Protein AF-A0A3M1PLE9-F1 (afdb_monomer_lite)

Sequence (196 aa):
MPKYDITYRPERAYRPPTDQELDHLVTVHTALTEYEANDPACEFDNRTVVRVILWQRYKVGGIDREMYNSLIEPYDNGFYKKADGKSAPFGFLKVLGIEKKLGVNKDITSVRHDFDYYRGTPSRKLADKHYLKAQVGLGHNRVWAWVEYLTLRGFGWSAWRTHRKRQDFIIRYGQVGFIPELRDTKLKKKKKTTPK

Secondary structure (DSSP, 8-state):
---------TT----PPPHHHHHHHHHH-TT--TTTTT-TT-SS-HHHHHHHHHHHHHHTTSS-HHHHHHHHHHHHTTGGGT------S-HHHHHTTHHHHTTGGG-HHHHHHHHHHHHT-S-HHHHHHHHHHHHHHTT--HHHHHHHHHHHHHHHHHHHHHHHHHHHHHHHHT---SSS----------------

Radius of gyration: 18.29 Å; chains: 1; bounding box: 56×56×41 Å

pLDDT: mean 70.77, std 20.26, range [27.84, 94.56]

Foldseek 3Di:
DDDDDLDDDPPDDDDADDLVRLVVCCVVCVPQDLQLLPPPPRSDHNLNSLLNLLSVLCVVVLDDPVLSCLLSVCVSLVQLVVQQFDPDPDCVVVVVCVCVVRSRRHPSLSSSLLVCLLVCPPPLLVSLVSSLSSCSSSPHDNVVSVVSSVVCVVPVVVVSVVSVVVNVCCVVVVPPDDSPDPPPPPPPPDPPDDDD

Structure (mmCIF, N/CA/C/O backbone):
data_AF-A0A3M1PLE9-F1
#
_entry.id   AF-A0A3M1PLE9-F1
#
loop_
_atom_site.group_PDB
_atom_site.id
_atom_site.type_symbol
_atom_site.label_atom_id
_atom_site.label_alt_id
_atom_site.label_comp_id
_atom_site.label_asym_id
_atom_site.label_entity_id
_atom_site.label_seq_id
_atom_site.pdbx_PDB_ins_code
_atom_site.Cartn_x
_atom_site.Cartn_y
_atom_site.Cartn_z
_atom_site.occupancy
_atom_site.B_iso_or_equiv
_atom_site.auth_seq_id
_atom_site.auth_comp_id
_atom_site.auth_asym_id
_atom_site.auth_atom_id
_atom_site.pdbx_PDB_model_num
ATOM 1 N N . MET A 1 1 ? -36.719 -3.881 5.031 1.00 30.45 1 MET A N 1
ATOM 2 C CA . MET A 1 1 ? -35.252 -3.879 5.225 1.00 30.45 1 MET A CA 1
ATOM 3 C C . MET A 1 1 ? -34.643 -4.782 4.165 1.00 30.45 1 MET A C 1
ATOM 5 O O . MET A 1 1 ? -35.046 -5.942 4.127 1.00 30.45 1 MET A O 1
ATOM 9 N N . PRO A 1 2 ? -33.776 -4.293 3.262 1.00 29.33 2 PRO A N 1
ATOM 10 C CA . PRO A 1 2 ? -33.157 -5.174 2.286 1.00 29.33 2 PRO A CA 1
ATOM 11 C C . PRO A 1 2 ? -32.141 -6.072 3.000 1.00 29.33 2 PRO A C 1
ATOM 13 O O . PRO A 1 2 ? -31.281 -5.588 3.731 1.00 29.33 2 PRO A O 1
ATOM 16 N N . LYS A 1 3 ? -32.288 -7.387 2.819 1.00 27.84 3 LYS A N 1
ATOM 17 C CA . LYS A 1 3 ? -31.304 -8.394 3.222 1.00 27.84 3 LYS A CA 1
ATOM 18 C C . LYS A 1 3 ? -30.225 -8.423 2.142 1.00 27.84 3 LYS A C 1
ATOM 20 O O . LYS A 1 3 ? -30.522 -8.787 1.007 1.00 27.84 3 LYS A O 1
ATOM 25 N N . TYR A 1 4 ? -29.009 -8.006 2.472 1.00 32.06 4 TYR A N 1
ATOM 26 C CA . TYR A 1 4 ? -27.868 -8.161 1.576 1.00 32.06 4 TYR A CA 1
ATOM 27 C C . TYR A 1 4 ? -27.395 -9.615 1.653 1.00 32.06 4 TYR A C 1
ATOM 29 O O . TYR A 1 4 ? -26.936 -10.073 2.695 1.00 32.06 4 TYR A O 1
ATOM 37 N N . ASP A 1 5 ? -27.584 -10.351 0.561 1.00 34.62 5 ASP A N 1
ATOM 38 C CA . ASP A 1 5 ? -27.114 -11.723 0.393 1.00 34.62 5 ASP A CA 1
ATOM 39 C C . ASP A 1 5 ? -25.679 -11.671 -0.150 1.00 34.62 5 ASP A C 1
ATOM 41 O O . ASP A 1 5 ? -25.452 -11.491 -1.350 1.00 34.62 5 ASP A O 1
ATOM 45 N N . ILE A 1 6 ? -24.706 -11.738 0.762 1.00 38.88 6 ILE A N 1
ATOM 46 C CA . ILE A 1 6 ? -23.267 -11.733 0.462 1.00 38.88 6 ILE A CA 1
ATOM 47 C C . ILE A 1 6 ? -22.801 -13.186 0.290 1.00 38.88 6 ILE A C 1
ATOM 49 O O . ILE A 1 6 ? -21.874 -13.649 0.941 1.00 38.88 6 ILE A O 1
ATOM 53 N N . THR A 1 7 ? -23.471 -13.961 -0.562 1.00 35.41 7 THR A N 1
ATOM 54 C CA . THR A 1 7 ? -23.002 -15.305 -0.915 1.00 35.41 7 THR A CA 1
ATOM 55 C C . THR A 1 7 ? -22.026 -15.251 -2.092 1.00 35.41 7 THR A C 1
ATOM 57 O O . THR A 1 7 ? -22.293 -14.672 -3.149 1.00 35.41 7 THR A O 1
ATOM 60 N N . TYR A 1 8 ? -20.867 -15.881 -1.888 1.00 38.62 8 TYR A N 1
ATOM 61 C CA . TYR A 1 8 ? -19.798 -16.115 -2.860 1.00 38.62 8 TYR A CA 1
ATOM 62 C C . TYR A 1 8 ? -20.341 -16.577 -4.226 1.00 38.62 8 TYR A C 1
ATOM 64 O O . TYR A 1 8 ? -20.987 -17.621 -4.331 1.00 38.62 8 TYR A O 1
ATOM 72 N N . ARG A 1 9 ? -20.044 -15.822 -5.294 1.00 39.75 9 ARG A N 1
ATOM 73 C CA . ARG A 1 9 ? -20.352 -16.199 -6.684 1.00 39.75 9 ARG A CA 1
ATOM 74 C C . ARG A 1 9 ? -19.052 -16.414 -7.460 1.00 39.75 9 ARG A C 1
ATOM 76 O O . ARG A 1 9 ? -18.320 -15.442 -7.653 1.00 39.75 9 ARG A O 1
ATOM 83 N N . PRO A 1 10 ? -18.755 -17.632 -7.943 1.00 40.19 10 PRO A N 1
ATOM 84 C CA . PRO A 1 10 ? -17.623 -17.828 -8.831 1.00 40.19 10 PRO A CA 1
ATOM 85 C C . PRO A 1 10 ? -17.930 -17.159 -10.185 1.00 40.19 10 PRO A C 1
ATOM 87 O O . PRO A 1 10 ? -19.053 -17.230 -10.678 1.00 40.19 10 PRO A O 1
ATOM 90 N N . GLU A 1 11 ? -16.925 -16.496 -10.761 1.00 42.09 11 GLU A N 1
ATOM 91 C CA . GLU A 1 11 ? -16.904 -15.956 -12.137 1.00 42.09 11 GLU A CA 1
ATOM 92 C C . GLU A 1 11 ? -17.764 -14.718 -12.458 1.00 42.09 11 GLU A C 1
ATOM 94 O O . GLU A 1 11 ? -18.034 -14.437 -13.625 1.00 42.09 11 GLU A O 1
ATOM 99 N N . ARG A 1 12 ? -18.137 -13.893 -11.472 1.00 44.84 12 ARG A N 1
ATOM 100 C CA . ARG A 1 12 ? -18.604 -12.526 -11.773 1.00 44.84 12 ARG A CA 1
ATOM 101 C C . ARG A 1 12 ? -17.438 -11.548 -11.759 1.00 44.84 12 ARG A C 1
ATOM 103 O O . ARG A 1 12 ? -16.607 -11.596 -10.857 1.00 44.84 12 ARG A O 1
ATOM 110 N N . ALA A 1 13 ? -17.398 -10.660 -12.755 1.00 59.91 13 ALA A N 1
ATOM 111 C CA . ALA A 1 13 ? -16.506 -9.507 -12.775 1.00 59.91 13 ALA A CA 1
ATOM 112 C C . ALA A 1 13 ? -16.503 -8.848 -11.389 1.00 59.91 13 ALA A C 1
ATOM 114 O O . ALA A 1 13 ? -17.570 -8.549 -10.846 1.00 59.91 13 ALA A O 1
ATOM 115 N N . TYR A 1 14 ? -15.314 -8.693 -10.801 1.00 67.06 14 TYR A N 1
ATOM 116 C CA . TYR A 1 14 ? -15.159 -8.063 -9.496 1.00 67.06 14 TYR A CA 1
ATOM 117 C C . TYR A 1 14 ? -15.872 -6.709 -9.506 1.00 67.06 14 TYR A C 1
ATOM 119 O O . TYR A 1 14 ? -15.550 -5.843 -10.320 1.00 67.06 14 TYR A O 1
ATOM 127 N N . ARG A 1 15 ? -16.848 -6.544 -8.612 1.00 79.12 15 ARG A N 1
ATOM 128 C CA . ARG A 1 15 ? -17.543 -5.280 -8.389 1.00 79.12 15 ARG A CA 1
ATOM 129 C C . ARG A 1 15 ? -17.029 -4.703 -7.071 1.00 79.12 15 ARG A C 1
ATOM 131 O O . ARG A 1 15 ? -17.329 -5.285 -6.030 1.00 79.12 15 ARG A O 1
ATOM 138 N N . PRO A 1 16 ? -16.274 -3.593 -7.098 1.00 82.06 16 PRO A N 1
ATOM 139 C CA . PRO A 1 16 ? -15.881 -2.89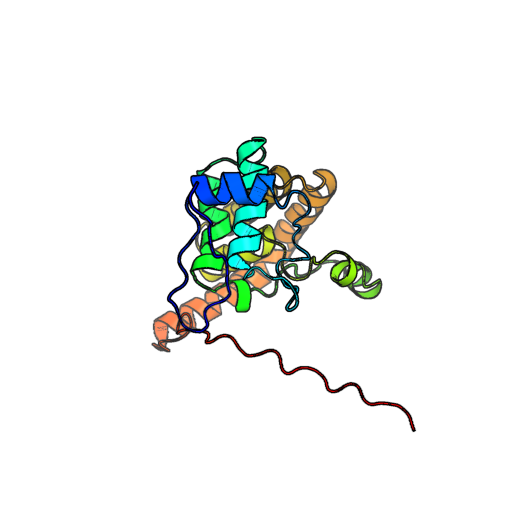9 -5.881 1.00 82.06 16 PRO A CA 1
ATOM 140 C C . PRO A 1 16 ? -17.107 -2.549 -5.021 1.00 82.06 16 PRO A C 1
ATOM 142 O O . PRO A 1 16 ? -18.100 -2.075 -5.587 1.00 82.06 16 PRO A O 1
ATOM 145 N N . PRO A 1 17 ? -17.049 -2.733 -3.690 1.00 87.62 17 PRO A N 1
ATOM 146 C CA . PRO A 1 17 ? -18.063 -2.204 -2.788 1.00 87.62 17 PRO A CA 1
ATOM 147 C C . PRO A 1 17 ? -18.173 -0.680 -2.923 1.00 87.62 17 PRO A C 1
ATOM 149 O O . PRO A 1 17 ? -17.169 0.020 -3.075 1.00 87.62 17 PRO A O 1
ATOM 152 N N . THR A 1 18 ? -19.397 -0.175 -2.861 1.00 91.50 18 THR A N 1
ATOM 153 C CA . THR A 1 18 ? -19.710 1.254 -2.755 1.00 91.50 18 THR A CA 1
ATOM 154 C C . THR A 1 18 ? -19.315 1.805 -1.385 1.00 91.50 18 THR A C 1
ATOM 156 O O . THR A 1 18 ? -19.184 1.054 -0.421 1.00 91.50 18 THR A O 1
ATOM 159 N N . ASP A 1 19 ? -19.190 3.128 -1.262 1.00 92.00 19 ASP A N 1
ATOM 160 C CA . ASP A 1 19 ? -18.878 3.786 0.016 1.00 92.00 19 ASP A CA 1
ATOM 161 C C . ASP A 1 19 ? -19.893 3.414 1.129 1.00 92.00 19 ASP A C 1
ATOM 163 O O . ASP A 1 19 ? -19.502 3.202 2.274 1.00 92.00 19 ASP A O 1
ATOM 167 N N . GLN A 1 20 ? -21.181 3.242 0.793 1.00 93.06 20 GLN A N 1
ATOM 168 C CA . GLN A 1 20 ? -22.218 2.797 1.742 1.00 93.06 20 GLN A CA 1
ATOM 169 C C . GLN A 1 20 ? -22.025 1.340 2.188 1.00 93.06 20 GLN A C 1
ATOM 171 O O . GLN A 1 20 ? -22.178 1.022 3.368 1.00 93.06 20 GLN A O 1
ATOM 176 N N . GLU A 1 21 ? -21.679 0.449 1.256 1.00 91.25 21 GLU A N 1
ATOM 177 C CA . GLU A 1 21 ? -21.364 -0.948 1.573 1.00 91.25 21 GLU A CA 1
ATOM 178 C C . GLU A 1 21 ? -20.091 -1.040 2.422 1.00 91.25 21 GLU A C 1
ATOM 180 O O . GLU A 1 21 ? -20.046 -1.827 3.362 1.00 91.25 21 GLU A O 1
ATOM 185 N N . LEU A 1 22 ? -19.084 -0.200 2.156 1.00 91.12 22 LEU A N 1
ATOM 186 C CA . LEU A 1 22 ? -17.875 -0.117 2.977 1.00 91.12 22 LEU A CA 1
ATOM 187 C C . LEU A 1 22 ? -18.171 0.385 4.391 1.00 91.12 22 LEU A C 1
ATOM 189 O O . LEU A 1 22 ? -17.658 -0.194 5.346 1.00 91.12 22 LEU A O 1
ATOM 193 N N . ASP A 1 23 ? -19.018 1.405 4.552 1.00 91.62 23 ASP A N 1
ATOM 194 C CA . ASP A 1 23 ? -19.452 1.873 5.875 1.00 91.62 23 ASP A CA 1
ATOM 195 C C . ASP A 1 23 ? -20.149 0.751 6.669 1.00 91.62 23 ASP A C 1
ATOM 197 O O . ASP A 1 23 ? -19.873 0.555 7.859 1.00 91.62 23 ASP A O 1
ATOM 201 N N . HIS A 1 24 ? -21.002 -0.039 6.008 1.00 90.06 24 HIS A N 1
ATOM 202 C CA . HIS A 1 24 ? -21.626 -1.206 6.629 1.00 90.06 24 HIS A CA 1
ATOM 203 C C . HIS A 1 24 ? -20.596 -2.283 7.004 1.00 90.06 24 HIS A C 1
ATOM 205 O O . HIS A 1 24 ? -20.557 -2.718 8.155 1.00 90.06 24 HIS A O 1
ATOM 211 N N . LEU A 1 25 ? -19.722 -2.670 6.069 1.00 88.62 25 LEU A N 1
ATOM 212 C CA . LEU A 1 25 ? -18.702 -3.700 6.287 1.00 88.62 25 LEU A CA 1
ATOM 213 C C . LEU A 1 25 ? -17.737 -3.329 7.415 1.00 88.62 25 LEU A C 1
ATOM 215 O O . LEU A 1 25 ? -17.416 -4.178 8.239 1.00 88.62 25 LEU A O 1
ATOM 219 N N . VAL A 1 26 ? -17.316 -2.065 7.500 1.00 87.44 26 VAL A N 1
ATOM 220 C CA . VAL A 1 26 ? -16.465 -1.580 8.597 1.00 87.44 26 VAL A CA 1
ATOM 221 C C . VAL A 1 26 ? -17.162 -1.697 9.950 1.00 87.44 26 VAL A C 1
ATOM 223 O O . VAL A 1 26 ? -16.513 -2.034 10.939 1.00 87.44 26 VAL A O 1
ATOM 226 N N . THR A 1 27 ? -18.470 -1.444 9.995 1.00 85.75 27 THR A N 1
ATOM 227 C CA . THR A 1 27 ? -19.259 -1.530 11.231 1.00 85.75 27 THR A CA 1
ATOM 228 C C . THR A 1 27 ? -19.399 -2.977 11.709 1.00 85.75 27 THR A C 1
ATOM 230 O O . THR A 1 27 ? -19.335 -3.239 12.908 1.00 85.75 27 THR A O 1
ATOM 233 N N . VAL A 1 28 ? -19.574 -3.921 10.779 1.00 83.56 28 VAL A N 1
ATOM 234 C CA . VAL A 1 28 ? -19.773 -5.347 11.092 1.00 83.56 28 VAL A CA 1
ATOM 235 C C . VAL A 1 28 ? -18.442 -6.080 11.317 1.00 83.56 28 VAL A C 1
ATOM 237 O O . VAL A 1 28 ? -18.377 -7.003 12.126 1.00 83.56 28 VAL A O 1
ATOM 240 N N . HIS A 1 29 ? -17.364 -5.652 10.653 1.00 78.25 29 HIS A N 1
ATOM 241 C CA . HIS A 1 29 ? -16.064 -6.328 10.648 1.00 78.25 29 HIS A CA 1
ATOM 242 C C . HIS A 1 29 ? -14.930 -5.402 11.113 1.00 78.25 29 HIS A C 1
ATOM 244 O O . HIS A 1 29 ? -14.005 -5.069 10.370 1.00 78.25 29 HIS A O 1
ATOM 250 N N . THR A 1 30 ? -14.979 -5.000 12.382 1.00 71.25 30 THR A N 1
ATOM 251 C CA . THR A 1 30 ? -13.999 -4.082 12.992 1.00 71.25 30 THR A CA 1
ATOM 252 C C . THR A 1 30 ? -12.606 -4.690 13.184 1.00 71.25 30 THR A C 1
ATOM 254 O O . THR A 1 30 ? -11.642 -3.949 13.352 1.00 71.25 30 THR A O 1
ATOM 257 N N . ALA A 1 31 ? -12.486 -6.019 13.138 1.00 71.62 31 ALA A N 1
ATOM 258 C CA . ALA A 1 31 ? -11.246 -6.748 13.401 1.00 71.62 31 ALA A CA 1
ATOM 259 C C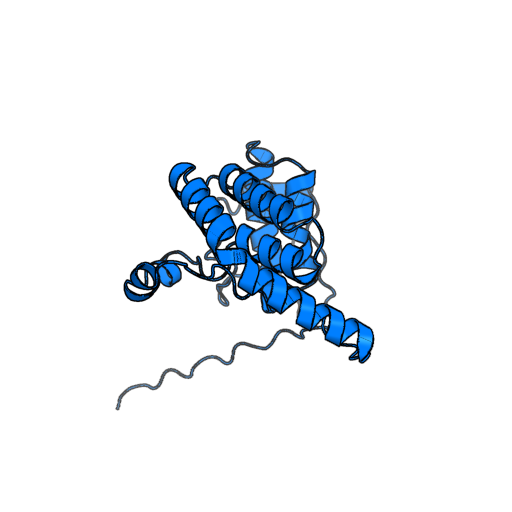 . ALA A 1 31 ? -10.480 -7.184 12.139 1.00 71.62 31 ALA A C 1
ATOM 261 O O . ALA A 1 31 ? -9.503 -7.912 12.270 1.00 71.62 31 ALA A O 1
ATOM 262 N N . LEU A 1 32 ? -10.902 -6.783 10.931 1.00 76.62 32 LEU A N 1
ATOM 263 C CA . LEU A 1 32 ? -10.164 -7.137 9.714 1.00 76.62 32 LEU A CA 1
ATOM 264 C C . LEU A 1 32 ? -8.784 -6.472 9.698 1.00 76.62 32 LEU A C 1
ATOM 266 O O . LEU A 1 32 ? -8.655 -5.260 9.873 1.00 76.62 32 LEU A O 1
ATOM 270 N N . THR A 1 33 ? -7.758 -7.273 9.439 1.00 74.44 33 THR A N 1
ATOM 271 C CA . THR A 1 33 ? -6.360 -6.861 9.345 1.00 74.44 33 THR A CA 1
ATOM 272 C C . THR A 1 33 ? -5.737 -7.346 8.033 1.00 74.44 33 THR A C 1
ATOM 274 O O . THR A 1 33 ? -6.345 -8.072 7.243 1.00 74.44 33 THR A O 1
ATOM 277 N N . GLU A 1 34 ? -4.488 -6.950 7.777 1.00 69.75 34 GLU A N 1
ATOM 278 C CA . GLU A 1 34 ? -3.732 -7.427 6.611 1.00 69.75 34 GLU A CA 1
ATOM 279 C C . GLU A 1 34 ? -3.476 -8.945 6.622 1.00 69.75 34 GLU A C 1
ATOM 281 O O . GLU A 1 34 ? -3.055 -9.484 5.602 1.00 69.75 34 GLU A O 1
ATOM 286 N N . TYR A 1 35 ? -3.722 -9.633 7.744 1.00 68.38 35 TYR A N 1
ATOM 287 C CA . TYR A 1 35 ? -3.672 -11.093 7.827 1.00 68.38 35 TYR A CA 1
ATOM 288 C C . TYR A 1 35 ? -4.844 -11.758 7.089 1.00 68.38 35 TYR A C 1
ATOM 290 O O . TYR A 1 35 ? -4.657 -12.792 6.448 1.00 68.38 35 TYR A O 1
ATOM 298 N N . GLU A 1 36 ? -6.046 -11.177 7.169 1.00 72.00 36 GLU A N 1
ATOM 299 C CA . GLU A 1 36 ? -7.246 -11.701 6.511 1.00 72.00 36 GLU A CA 1
ATOM 300 C C . GLU A 1 36 ? -7.221 -11.456 4.998 1.00 72.00 36 GLU A C 1
ATOM 302 O O . GLU A 1 36 ? -7.657 -12.303 4.217 1.00 72.00 36 GLU A O 1
ATOM 307 N N . ALA A 1 37 ? -6.634 -10.343 4.550 1.00 68.56 37 ALA A N 1
ATOM 308 C CA . ALA A 1 37 ? -6.136 -10.274 3.181 1.00 68.56 37 ALA A CA 1
ATOM 309 C C . ALA A 1 37 ? -5.037 -11.336 3.079 1.00 68.56 37 ALA A C 1
ATOM 311 O O . ALA A 1 37 ? -4.265 -11.411 3.988 1.00 68.56 37 ALA A O 1
ATOM 312 N N . ASN A 1 38 ? -4.846 -12.162 2.065 1.00 66.00 38 ASN A N 1
ATOM 313 C CA . ASN A 1 38 ? -3.906 -13.313 2.112 1.00 66.00 38 ASN A CA 1
ATOM 314 C C . ASN A 1 38 ? -4.400 -14.586 2.833 1.00 66.00 38 ASN A C 1
ATOM 316 O O . ASN A 1 38 ? -3.867 -15.646 2.491 1.00 66.00 38 ASN A O 1
ATOM 320 N N . ASP A 1 39 ? -5.393 -14.559 3.733 1.00 67.12 39 ASP A N 1
ATOM 321 C CA . ASP A 1 39 ? -5.974 -15.801 4.272 1.00 67.12 39 ASP A CA 1
ATOM 322 C C . ASP A 1 39 ? -6.956 -16.419 3.257 1.00 67.12 39 ASP A C 1
ATOM 324 O O . ASP A 1 39 ? -8.006 -15.840 2.971 1.00 67.12 39 ASP A O 1
ATOM 328 N N . PRO A 1 40 ? -6.670 -17.609 2.692 1.00 67.69 40 PRO A N 1
ATOM 329 C CA . PRO A 1 40 ? -7.591 -18.264 1.768 1.00 67.69 40 PRO A CA 1
ATOM 330 C C . PRO A 1 40 ? -8.874 -18.790 2.415 1.00 67.69 40 PRO A C 1
ATOM 332 O O . PRO A 1 40 ? -9.770 -19.215 1.686 1.00 67.69 40 PRO A O 1
ATOM 335 N N . ALA A 1 41 ? -8.945 -18.833 3.747 1.00 71.12 41 ALA A N 1
ATOM 336 C CA . ALA A 1 41 ? -10.157 -19.155 4.487 1.00 71.12 41 ALA A CA 1
ATOM 337 C C . ALA A 1 41 ? -11.025 -17.917 4.777 1.00 71.12 41 ALA A C 1
ATOM 339 O O . ALA A 1 41 ? -12.135 -18.085 5.282 1.00 71.12 41 ALA A O 1
ATOM 340 N N . CYS A 1 42 ? -10.555 -16.703 4.456 1.00 69.00 42 CYS A N 1
ATOM 341 C CA . CYS A 1 42 ? -11.350 -15.489 4.601 1.00 69.00 42 CYS A CA 1
ATOM 342 C C . CYS A 1 42 ? -12.586 -15.545 3.690 1.00 69.00 42 CYS A C 1
ATOM 344 O O . CYS A 1 42 ? -12.504 -15.931 2.523 1.00 69.00 42 CYS A O 1
ATOM 346 N N . GLU A 1 43 ? -13.737 -15.140 4.228 1.00 77.38 43 GLU A N 1
ATOM 347 C CA . GLU A 1 43 ? -15.003 -15.064 3.489 1.00 77.38 43 GLU A CA 1
ATOM 348 C C . GLU A 1 43 ? -14.969 -13.989 2.390 1.00 77.38 43 GLU A C 1
ATOM 350 O O . GLU A 1 43 ? -15.659 -14.092 1.374 1.00 77.38 43 GLU A O 1
ATOM 355 N N . PHE A 1 44 ? -14.115 -12.980 2.565 1.00 76.50 44 PHE A N 1
ATOM 356 C CA . PHE A 1 44 ? -13.933 -11.887 1.626 1.00 76.50 44 PHE A CA 1
ATOM 357 C C . PHE A 1 44 ? -12.763 -12.152 0.679 1.00 76.50 44 PHE A C 1
ATOM 359 O O . PHE A 1 44 ? -11.705 -12.651 1.069 1.00 76.50 44 PHE A O 1
ATOM 366 N N . ASP A 1 45 ? -12.910 -11.736 -0.580 1.00 78.25 45 ASP A N 1
ATOM 367 C CA . ASP A 1 45 ? -11.760 -11.653 -1.470 1.00 78.25 45 ASP A CA 1
ATOM 368 C C . ASP A 1 45 ? -10.781 -10.590 -0.952 1.00 78.25 45 ASP A C 1
ATOM 370 O O . ASP A 1 45 ? -11.183 -9.585 -0.353 1.00 78.25 45 ASP A O 1
ATOM 374 N N . ASN A 1 46 ? -9.480 -10.768 -1.201 1.00 77.31 46 ASN A N 1
ATOM 375 C CA . ASN A 1 46 ? -8.524 -9.872 -0.564 1.00 77.31 46 ASN A CA 1
ATOM 376 C C . ASN A 1 46 ? -8.439 -8.449 -1.139 1.00 77.31 46 ASN A C 1
ATOM 378 O O . ASN A 1 46 ? -7.865 -7.587 -0.483 1.00 77.31 46 ASN A O 1
ATOM 382 N N . ARG A 1 47 ? -9.123 -8.135 -2.253 1.00 83.44 47 ARG A N 1
ATOM 383 C CA . ARG A 1 47 ? -9.339 -6.731 -2.657 1.00 83.44 47 ARG A CA 1
ATOM 384 C C . ARG A 1 47 ? -10.381 -6.082 -1.754 1.00 83.44 47 ARG A C 1
ATOM 386 O O . ARG A 1 47 ? -10.174 -4.963 -1.297 1.00 83.44 47 ARG A O 1
ATOM 393 N N . THR A 1 48 ? -11.470 -6.791 -1.457 1.00 85.69 48 THR A N 1
ATOM 394 C CA . THR A 1 48 ? -12.499 -6.321 -0.518 1.00 85.69 48 THR A CA 1
ATOM 395 C C . THR A 1 48 ? -11.922 -6.113 0.877 1.00 85.69 48 THR A C 1
ATOM 397 O O . THR A 1 48 ? -12.098 -5.029 1.425 1.00 85.69 48 THR A O 1
ATOM 400 N N . VAL A 1 49 ? -11.145 -7.065 1.409 1.00 85.19 49 VAL A N 1
ATOM 401 C CA . VAL A 1 49 ? -10.493 -6.897 2.725 1.00 85.19 49 VAL A CA 1
ATOM 402 C C . VAL A 1 49 ? -9.621 -5.638 2.766 1.00 85.19 49 VAL A C 1
ATOM 404 O O . VAL A 1 49 ? -9.765 -4.814 3.668 1.00 85.19 49 VAL A O 1
ATOM 407 N N . VAL A 1 50 ? -8.773 -5.433 1.751 1.00 88.81 50 VAL A N 1
ATOM 408 C CA . VAL A 1 50 ? -7.915 -4.240 1.659 1.00 88.81 50 VAL A CA 1
ATOM 409 C C . VAL A 1 50 ? -8.741 -2.957 1.599 1.00 88.81 50 VAL A C 1
ATOM 411 O O . VAL A 1 50 ? -8.408 -1.992 2.285 1.00 88.81 50 VAL A O 1
ATOM 414 N N . ARG A 1 51 ? -9.854 -2.933 0.854 1.00 91.12 51 ARG A N 1
ATOM 415 C CA . ARG A 1 51 ? -10.758 -1.771 0.841 1.00 91.12 51 ARG A CA 1
ATOM 416 C C . ARG A 1 51 ? -11.334 -1.474 2.213 1.00 91.12 51 ARG A C 1
ATOM 418 O O . ARG A 1 51 ? -11.388 -0.300 2.561 1.00 91.12 51 ARG A O 1
ATOM 425 N N . VAL A 1 52 ? -11.743 -2.490 2.976 1.00 90.31 52 VAL A N 1
ATOM 426 C CA . VAL A 1 52 ? -12.279 -2.293 4.331 1.00 90.31 52 VAL A CA 1
ATOM 427 C C . VAL A 1 52 ? -11.207 -1.706 5.255 1.00 90.31 52 VAL A C 1
ATOM 429 O O . VAL A 1 52 ? -11.466 -0.695 5.904 1.00 90.31 52 VAL A O 1
ATOM 432 N N . ILE A 1 53 ? -9.986 -2.253 5.244 1.00 90.00 53 ILE A N 1
ATOM 433 C CA . ILE A 1 53 ? -8.852 -1.741 6.042 1.00 90.00 53 ILE A CA 1
ATOM 434 C C . ILE A 1 53 ? -8.541 -0.282 5.681 1.00 90.00 53 ILE A C 1
ATOM 436 O O . ILE A 1 53 ? -8.430 0.584 6.552 1.00 90.00 53 ILE A O 1
ATOM 440 N N . LEU A 1 54 ? -8.424 0.015 4.384 1.00 92.62 54 LEU A N 1
ATOM 441 C CA . LEU A 1 54 ? -8.158 1.371 3.904 1.00 92.62 54 LEU A CA 1
ATOM 442 C C . LEU A 1 54 ? -9.309 2.324 4.245 1.00 92.62 54 LEU A C 1
ATOM 444 O O . LEU A 1 54 ? -9.063 3.475 4.602 1.00 92.62 54 LEU A O 1
ATOM 448 N N . TRP A 1 55 ? -10.557 1.854 4.179 1.00 94.56 55 TRP A N 1
ATOM 449 C CA . TRP A 1 55 ? -11.731 2.654 4.514 1.00 94.56 55 TRP A CA 1
ATOM 450 C C . TRP A 1 55 ? -11.761 3.002 6.002 1.00 94.56 55 TRP A C 1
ATOM 452 O O . TRP A 1 55 ? -11.959 4.164 6.344 1.00 94.56 55 TRP A O 1
ATOM 462 N N . GLN A 1 56 ? -11.452 2.049 6.888 1.00 91.44 56 GLN A N 1
ATOM 463 C CA . GLN A 1 56 ? -11.286 2.319 8.323 1.00 91.44 56 GLN A CA 1
ATOM 464 C C . GLN A 1 56 ? -10.263 3.430 8.564 1.00 91.44 56 GLN A C 1
ATOM 466 O O . GLN A 1 56 ? -10.539 4.381 9.297 1.00 91.44 56 GLN A O 1
ATOM 471 N N . ARG A 1 57 ? -9.097 3.345 7.909 1.00 91.88 57 ARG A N 1
ATOM 472 C CA . ARG A 1 57 ? -8.039 4.358 8.029 1.00 91.88 57 ARG A CA 1
ATOM 473 C C . ARG A 1 57 ? -8.452 5.714 7.469 1.00 91.88 57 ARG A C 1
ATOM 475 O O . ARG A 1 57 ? -8.130 6.731 8.078 1.00 91.88 57 ARG A O 1
ATOM 482 N N . TYR A 1 58 ? -9.195 5.738 6.367 1.00 93.94 58 TYR A N 1
ATOM 483 C CA . TYR A 1 58 ? -9.761 6.960 5.801 1.00 93.94 58 TYR A CA 1
ATOM 484 C C . TYR A 1 58 ? -10.757 7.626 6.765 1.00 93.94 58 TYR A C 1
ATOM 486 O O . TYR A 1 58 ? -10.650 8.822 7.033 1.00 93.94 58 TYR A O 1
ATOM 494 N N . LYS A 1 59 ? -11.673 6.855 7.368 1.00 92.69 59 LYS A N 1
ATOM 495 C CA . LYS A 1 59 ? -12.710 7.375 8.281 1.00 92.69 59 LYS A CA 1
ATOM 496 C C . LYS A 1 59 ? -12.141 7.981 9.564 1.00 92.69 59 LYS A C 1
ATOM 498 O O . LYS A 1 59 ? -12.722 8.926 10.086 1.00 92.69 59 LYS A O 1
ATOM 503 N N . VAL A 1 60 ? -11.006 7.476 10.051 1.00 91.88 60 VAL A N 1
ATOM 504 C CA . VAL A 1 60 ? -10.307 8.041 11.223 1.00 91.88 60 VAL A CA 1
ATOM 505 C C . VAL A 1 60 ? -9.281 9.122 10.858 1.00 91.88 60 VAL A C 1
ATOM 507 O O . VAL A 1 60 ? -8.521 9.557 11.719 1.00 91.88 60 VAL A O 1
ATOM 510 N N . GLY A 1 61 ? -9.223 9.546 9.590 1.00 90.81 61 GLY A N 1
ATOM 511 C CA . GLY A 1 61 ? -8.315 10.597 9.121 1.00 90.81 61 GLY A CA 1
ATOM 512 C C . GLY A 1 61 ? -6.842 10.183 9.036 1.00 90.81 61 GLY A C 1
ATOM 513 O O . GLY A 1 61 ? -5.970 11.045 8.949 1.00 90.81 61 GLY A O 1
ATOM 514 N N . GLY A 1 62 ? -6.542 8.880 9.063 1.00 89.31 62 GLY A N 1
ATOM 515 C CA . GLY A 1 62 ? -5.179 8.369 8.893 1.00 89.31 62 GLY A CA 1
ATOM 516 C C . GLY A 1 62 ? -4.661 8.544 7.464 1.00 89.31 62 GLY A C 1
ATOM 517 O O . GLY A 1 62 ? -3.485 8.839 7.260 1.00 89.31 62 GLY A O 1
ATOM 518 N N . ILE A 1 63 ? -5.545 8.423 6.471 1.00 93.88 63 ILE A N 1
ATOM 519 C CA . ILE A 1 63 ? -5.240 8.638 5.051 1.00 93.88 63 ILE A CA 1
ATOM 520 C C . ILE A 1 63 ? -6.299 9.533 4.400 1.00 93.88 63 ILE A C 1
ATOM 522 O O . ILE A 1 63 ? -7.452 9.546 4.824 1.00 93.88 63 ILE A O 1
ATOM 526 N N . ASP A 1 64 ? -5.914 10.267 3.358 1.00 94.25 64 ASP A N 1
ATOM 527 C CA . ASP A 1 64 ? -6.835 11.049 2.526 1.00 94.25 64 ASP A CA 1
ATOM 528 C C . ASP A 1 64 ? -7.437 10.191 1.388 1.00 94.25 64 ASP A C 1
ATOM 530 O O . ASP A 1 64 ? -7.045 9.039 1.169 1.00 94.25 64 ASP A O 1
ATOM 534 N N . ARG A 1 65 ? -8.430 10.730 0.660 1.00 92.81 65 ARG A N 1
ATOM 535 C CA . ARG A 1 65 ? -9.103 9.994 -0.431 1.00 92.81 65 ARG A CA 1
ATOM 536 C C . ARG A 1 65 ? -8.155 9.698 -1.597 1.00 92.81 65 ARG A C 1
ATOM 538 O O . ARG A 1 65 ? -8.299 8.666 -2.250 1.00 92.81 65 ARG A O 1
ATOM 545 N N . GLU A 1 66 ? -7.188 10.576 -1.852 1.00 92.00 66 GLU A N 1
ATOM 546 C CA . GLU A 1 66 ? -6.175 10.378 -2.893 1.00 92.00 66 GLU A CA 1
ATOM 547 C C . GLU A 1 66 ? -5.287 9.173 -2.561 1.00 92.00 66 GLU A C 1
ATOM 549 O O . GLU A 1 66 ? -5.104 8.282 -3.389 1.00 92.00 66 GLU A O 1
ATOM 554 N N . MET A 1 67 ? -4.806 9.092 -1.322 1.00 92.38 67 MET A N 1
ATOM 555 C CA . MET A 1 67 ? -4.018 7.979 -0.816 1.00 92.38 67 MET A CA 1
ATOM 556 C C . MET A 1 67 ? -4.829 6.687 -0.768 1.00 92.38 67 MET A C 1
ATOM 558 O O . MET A 1 67 ? -4.304 5.649 -1.158 1.00 92.38 67 MET A O 1
ATOM 562 N N . TYR A 1 68 ? -6.100 6.739 -0.364 1.00 93.88 68 TYR A N 1
ATOM 563 C CA . TYR A 1 68 ? -7.004 5.589 -0.451 1.00 93.88 68 TYR A CA 1
ATOM 564 C C . TYR A 1 68 ? -7.060 5.034 -1.886 1.00 93.88 68 TYR A C 1
ATOM 566 O O . TYR A 1 68 ? -6.781 3.855 -2.108 1.00 93.88 68 TYR A O 1
ATOM 574 N N . ASN A 1 69 ? -7.352 5.895 -2.870 1.00 90.75 69 ASN A N 1
ATOM 575 C CA . ASN A 1 69 ? -7.454 5.506 -4.281 1.00 90.75 69 ASN A CA 1
ATOM 576 C C . ASN A 1 69 ? -6.108 5.000 -4.833 1.00 90.75 69 ASN A C 1
ATOM 578 O O . ASN A 1 69 ? -6.053 4.041 -5.600 1.00 90.75 69 ASN A O 1
ATOM 582 N N . SER A 1 70 ? -5.012 5.626 -4.413 1.00 90.19 70 SER A N 1
ATOM 583 C CA . SER A 1 70 ? -3.657 5.227 -4.781 1.00 90.19 70 SER A CA 1
ATOM 584 C C . SER A 1 70 ? -3.311 3.836 -4.235 1.00 90.19 70 SER A C 1
ATOM 586 O O . SER A 1 70 ? -2.833 2.977 -4.975 1.00 90.19 70 SER A O 1
ATOM 588 N N . LEU A 1 71 ? -3.592 3.560 -2.961 1.00 91.88 71 LEU A N 1
ATOM 589 C CA . LEU A 1 71 ? -3.261 2.278 -2.333 1.00 91.88 71 LEU A CA 1
ATOM 590 C C . LEU A 1 71 ? -4.110 1.115 -2.863 1.00 91.88 71 LEU A C 1
ATOM 592 O O . LEU A 1 71 ? -3.616 -0.011 -2.902 1.00 91.88 71 LEU A O 1
ATOM 596 N N . ILE A 1 72 ? -5.343 1.368 -3.317 1.00 91.31 72 ILE A N 1
ATOM 597 C CA . ILE A 1 72 ? -6.205 0.312 -3.866 1.00 91.31 72 ILE A CA 1
ATOM 598 C C . ILE A 1 72 ? -5.909 -0.033 -5.333 1.00 91.31 72 ILE A C 1
ATOM 600 O O . ILE A 1 72 ? -6.087 -1.180 -5.741 1.00 91.31 72 ILE A O 1
ATOM 604 N N . GLU A 1 73 ? -5.391 0.917 -6.116 1.00 87.31 73 GLU A N 1
ATOM 605 C CA . GLU A 1 73 ? -5.068 0.743 -7.541 1.00 87.31 73 GLU A CA 1
ATOM 606 C C . GLU A 1 73 ? -4.301 -0.561 -7.876 1.00 87.31 73 GLU A C 1
ATOM 608 O O . GLU A 1 73 ? -4.729 -1.290 -8.777 1.00 87.31 73 GLU A O 1
ATOM 613 N N . PRO A 1 74 ? -3.198 -0.932 -7.191 1.00 85.81 74 PRO A N 1
ATOM 614 C CA . PRO A 1 74 ? -2.489 -2.175 -7.502 1.00 85.81 74 PRO A CA 1
ATOM 615 C C . PRO A 1 74 ? -3.304 -3.444 -7.194 1.00 85.81 74 PRO A C 1
ATOM 617 O O . PRO A 1 74 ? -3.027 -4.501 -7.767 1.00 85.81 74 PRO A O 1
ATOM 620 N N . TYR A 1 75 ? -4.312 -3.370 -6.324 1.00 85.56 75 TYR A N 1
ATOM 621 C CA . TYR A 1 75 ? -5.203 -4.492 -6.022 1.00 85.56 75 TYR A CA 1
ATOM 622 C C . TYR A 1 75 ? -6.287 -4.651 -7.084 1.00 85.56 75 TYR A C 1
ATOM 624 O O . TYR A 1 75 ? -6.509 -5.766 -7.565 1.00 85.56 75 TYR A O 1
ATOM 632 N N . ASP A 1 76 ? -6.890 -3.542 -7.515 1.00 82.56 76 ASP A N 1
ATOM 633 C CA . ASP A 1 76 ? -7.869 -3.526 -8.608 1.00 82.56 76 ASP A CA 1
ATOM 634 C C . ASP A 1 76 ? -7.252 -4.022 -9.920 1.00 82.56 76 ASP A C 1
ATOM 636 O O . ASP A 1 76 ? -7.847 -4.837 -10.626 1.00 82.56 76 ASP A O 1
ATOM 640 N N . ASN A 1 77 ? -6.004 -3.625 -10.182 1.00 78.94 77 ASN A N 1
ATOM 641 C CA . ASN A 1 77 ? -5.232 -4.058 -11.345 1.00 78.94 77 ASN A CA 1
ATOM 642 C C . ASN A 1 77 ? -4.650 -5.478 -11.209 1.00 78.94 77 ASN A C 1
ATOM 644 O O . ASN A 1 77 ? -3.930 -5.938 -12.092 1.00 78.94 77 ASN A O 1
ATOM 648 N N . GLY A 1 78 ? -4.882 -6.179 -10.093 1.00 77.12 78 GLY A N 1
ATOM 649 C CA . GLY A 1 78 ? -4.350 -7.528 -9.869 1.00 77.12 78 GLY A CA 1
ATOM 650 C C . GLY A 1 78 ? -2.828 -7.608 -9.678 1.00 77.12 78 GLY A C 1
ATOM 651 O O . GLY A 1 78 ? -2.280 -8.711 -9.601 1.00 77.12 78 GLY A O 1
ATOM 652 N N . PHE A 1 79 ? -2.133 -6.470 -9.577 1.00 80.19 79 PHE A N 1
ATOM 653 C CA . PHE A 1 79 ? -0.678 -6.394 -9.440 1.00 80.19 79 PHE A CA 1
ATOM 654 C C . PHE A 1 79 ? -0.172 -7.027 -8.136 1.00 80.19 79 PHE A C 1
ATOM 656 O O . PHE A 1 79 ? 0.885 -7.655 -8.139 1.00 80.19 79 PHE A O 1
ATOM 663 N N . TYR A 1 80 ? -0.952 -6.964 -7.052 1.00 77.81 80 TYR A N 1
ATOM 664 C CA . TYR A 1 80 ? -0.637 -7.591 -5.755 1.00 77.81 80 TYR A CA 1
ATOM 665 C C . TYR A 1 80 ? -0.248 -9.082 -5.850 1.00 77.81 80 TYR A C 1
ATOM 667 O O . TYR A 1 80 ? 0.535 -9.594 -5.044 1.00 77.81 80 TYR A O 1
ATOM 675 N N . LYS A 1 81 ? -0.733 -9.797 -6.877 1.00 76.31 81 LYS A N 1
ATOM 676 C CA . LYS A 1 81 ? -0.369 -11.200 -7.135 1.00 76.31 81 LYS A CA 1
ATOM 677 C C . LYS A 1 81 ? 1.119 -11.367 -7.491 1.00 76.31 81 LYS A C 1
ATOM 679 O O . LYS A 1 81 ? 1.675 -12.432 -7.242 1.00 76.31 81 LYS A O 1
ATOM 684 N N . LYS A 1 82 ? 1.772 -10.320 -8.002 1.00 74.19 82 LYS A N 1
ATOM 685 C CA . LYS A 1 82 ? 3.189 -10.300 -8.409 1.00 74.19 82 LYS A CA 1
ATOM 686 C C . LYS A 1 82 ? 4.103 -9.447 -7.555 1.00 74.19 82 LYS A C 1
ATOM 688 O O . LYS A 1 82 ? 5.309 -9.538 -7.738 1.00 74.19 82 LYS A O 1
ATOM 693 N N . ALA A 1 83 ? 3.540 -8.586 -6.715 1.00 75.19 83 ALA A N 1
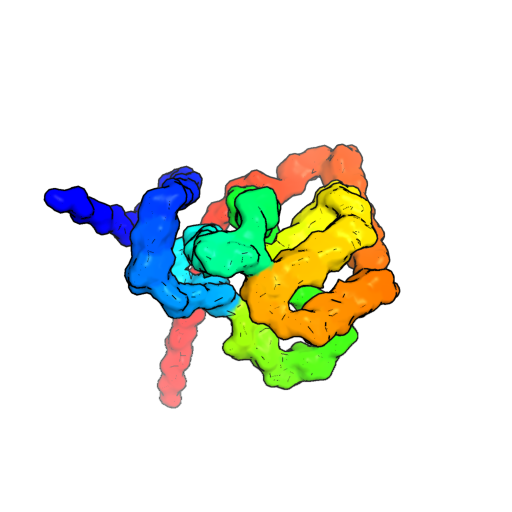ATOM 694 C CA . ALA A 1 83 ? 4.335 -7.868 -5.737 1.00 75.19 83 ALA A CA 1
ATOM 695 C C . ALA A 1 83 ? 5.127 -8.898 -4.923 1.00 75.19 83 ALA A C 1
ATOM 697 O O . ALA A 1 83 ? 4.550 -9.899 -4.477 1.00 75.19 83 ALA A O 1
ATOM 698 N N . ASP A 1 84 ? 6.425 -8.673 -4.780 1.00 71.44 84 ASP A N 1
ATOM 699 C CA . ASP A 1 84 ? 7.280 -9.517 -3.947 1.00 71.44 84 ASP A CA 1
ATOM 700 C C . ASP A 1 84 ? 7.165 -9.082 -2.473 1.00 71.44 84 ASP A C 1
ATOM 702 O O . ASP A 1 84 ? 7.560 -9.830 -1.577 1.00 71.44 84 ASP A O 1
ATOM 706 N N . GLY A 1 85 ? 6.533 -7.922 -2.235 1.00 71.81 85 GLY A N 1
ATOM 707 C CA . GLY A 1 85 ? 6.217 -7.385 -0.921 1.00 71.81 85 GLY A CA 1
ATOM 708 C C . GLY A 1 85 ? 7.456 -6.833 -0.232 1.00 71.81 85 GLY A C 1
ATOM 709 O O . GLY A 1 85 ? 8.399 -6.394 -0.891 1.00 71.81 85 GLY A O 1
ATOM 710 N N . LYS A 1 86 ? 7.490 -6.830 1.105 1.00 69.88 86 LYS A N 1
ATOM 711 C CA . LYS A 1 86 ? 8.658 -6.309 1.825 1.00 69.88 86 LYS A CA 1
ATOM 712 C C . LYS A 1 86 ? 9.895 -7.160 1.541 1.00 69.88 86 LYS A C 1
ATOM 714 O O . LYS A 1 86 ? 10.108 -8.220 2.126 1.00 69.88 86 LYS A O 1
ATOM 719 N N . SER A 1 87 ? 10.782 -6.647 0.696 1.00 58.16 87 SER A N 1
ATOM 720 C CA . SER A 1 87 ? 12.152 -7.134 0.598 1.00 58.16 87 SER A CA 1
ATOM 721 C C . SER A 1 87 ? 12.907 -6.687 1.851 1.00 58.16 87 SER A C 1
ATOM 723 O O . SER A 1 87 ? 13.433 -5.574 1.902 1.00 58.16 87 SER A O 1
ATOM 725 N N . ALA A 1 88 ? 12.899 -7.522 2.892 1.00 51.88 88 ALA A N 1
ATOM 726 C CA . ALA A 1 88 ? 13.570 -7.223 4.150 1.00 51.88 88 ALA A CA 1
ATOM 727 C C . ALA A 1 88 ? 15.060 -6.910 3.911 1.00 51.88 88 ALA A C 1
ATOM 729 O O . ALA A 1 88 ? 15.783 -7.750 3.369 1.00 51.88 88 ALA A O 1
ATOM 730 N N . PRO A 1 89 ? 15.557 -5.742 4.341 1.00 42.94 89 PRO A N 1
ATOM 731 C CA . PRO A 1 89 ? 16.981 -5.429 4.257 1.00 42.94 89 PRO A CA 1
ATOM 732 C C . PRO A 1 89 ? 17.827 -6.150 5.310 1.00 42.94 89 PRO A C 1
ATOM 734 O O . PRO A 1 89 ? 19.043 -6.240 5.169 1.00 42.94 89 PRO A O 1
ATOM 737 N N . PHE A 1 90 ? 17.195 -6.693 6.351 1.00 46.47 90 PHE A N 1
ATOM 738 C CA . PHE A 1 90 ? 17.863 -7.419 7.423 1.00 46.47 90 PHE A CA 1
ATOM 739 C C . PHE A 1 90 ? 17.374 -8.865 7.431 1.00 46.47 90 PHE A C 1
ATOM 741 O O . PHE A 1 90 ? 16.322 -9.173 7.989 1.00 46.47 90 PHE A O 1
ATOM 748 N N . GLY A 1 91 ? 18.158 -9.773 6.842 1.00 41.84 91 GLY A N 1
ATOM 749 C CA . GLY A 1 91 ? 17.859 -11.212 6.810 1.00 41.84 91 GLY A CA 1
ATOM 750 C C . GLY A 1 91 ? 17.578 -11.835 8.189 1.00 41.84 91 GLY A C 1
ATOM 751 O O . GLY A 1 91 ? 16.915 -12.860 8.269 1.00 41.84 91 GLY A O 1
ATOM 752 N N . PHE A 1 92 ? 17.993 -11.184 9.278 1.00 44.34 92 PHE A N 1
ATOM 753 C CA . PHE A 1 92 ? 17.690 -11.561 10.661 1.00 44.34 92 PHE A CA 1
ATOM 754 C C . PHE A 1 92 ? 16.181 -11.564 11.001 1.00 44.34 92 PHE A C 1
ATOM 756 O O . PHE A 1 92 ? 15.713 -12.493 11.659 1.00 44.34 92 PHE A O 1
ATOM 763 N N . LEU A 1 93 ? 15.393 -10.595 10.517 1.00 45.75 93 LEU A N 1
ATOM 764 C CA . LEU A 1 93 ? 13.941 -10.554 10.781 1.00 45.75 93 LEU A CA 1
ATOM 765 C C . LEU A 1 93 ? 13.199 -11.694 10.062 1.00 45.75 93 LEU A C 1
ATOM 767 O O . LEU A 1 93 ? 12.240 -12.257 10.595 1.00 45.75 93 LEU A O 1
ATOM 771 N N . LYS A 1 94 ? 13.727 -12.102 8.903 1.00 44.03 94 LYS A N 1
ATOM 772 C CA . LYS A 1 94 ? 13.277 -13.262 8.127 1.00 44.03 94 LYS A CA 1
ATOM 773 C C . LYS A 1 94 ? 13.587 -14.589 8.837 1.00 44.03 94 LYS A C 1
ATOM 775 O O . LYS A 1 94 ? 12.769 -15.506 8.803 1.00 44.03 94 LYS A O 1
ATOM 780 N N . VAL A 1 95 ? 14.733 -14.679 9.526 1.00 45.88 95 VAL A N 1
ATOM 781 C CA . VAL A 1 95 ? 15.158 -15.859 10.312 1.00 45.88 95 VAL A CA 1
ATOM 782 C C . VAL A 1 95 ? 14.248 -16.106 11.520 1.00 45.88 95 VAL A C 1
ATOM 784 O O . VAL A 1 95 ? 13.962 -17.256 11.838 1.00 45.88 95 VAL A O 1
ATOM 787 N N . LEU A 1 96 ? 13.729 -15.052 12.157 1.00 46.03 96 LEU A N 1
ATOM 788 C CA . LEU A 1 96 ? 12.829 -15.187 13.311 1.00 46.03 96 LEU A CA 1
ATOM 789 C C . LEU A 1 96 ? 11.373 -15.534 12.941 1.00 46.03 96 LEU A C 1
ATOM 791 O O . LEU A 1 96 ? 10.550 -15.749 13.830 1.00 46.03 96 LEU A O 1
ATOM 795 N N . GLY A 1 97 ? 11.021 -15.593 11.649 1.00 38.22 97 GLY A N 1
ATOM 796 C CA . GLY A 1 97 ? 9.681 -15.990 11.193 1.00 38.22 97 GLY A CA 1
ATOM 797 C C . GLY A 1 97 ? 8.543 -15.049 11.623 1.00 38.22 97 GLY A C 1
ATOM 798 O O . GLY A 1 97 ? 7.370 -15.415 11.519 1.00 38.22 97 GLY A O 1
ATOM 799 N N . ILE A 1 98 ? 8.875 -13.844 12.098 1.00 46.81 98 ILE A N 1
ATOM 800 C CA . ILE A 1 98 ? 7.921 -12.853 12.618 1.00 46.81 98 ILE A CA 1
ATOM 801 C C . ILE A 1 98 ? 7.073 -12.269 11.478 1.00 46.81 98 ILE A C 1
ATOM 803 O O . ILE A 1 98 ? 5.870 -12.086 11.643 1.00 46.81 98 ILE A O 1
ATOM 807 N N . GLU A 1 99 ? 7.654 -12.098 10.288 1.00 47.59 99 GLU A N 1
ATOM 808 C CA . GLU A 1 99 ? 6.963 -11.594 9.087 1.00 47.59 99 GLU A CA 1
ATOM 809 C C . GLU A 1 99 ? 5.746 -12.453 8.709 1.00 47.59 99 GLU A C 1
ATOM 811 O O . GLU A 1 99 ? 4.689 -11.933 8.359 1.00 47.59 99 GLU A O 1
ATOM 816 N N . LYS A 1 100 ? 5.864 -13.780 8.857 1.00 39.84 100 LYS A N 1
ATOM 817 C CA . LYS A 1 100 ? 4.800 -14.743 8.538 1.00 39.84 100 LYS A CA 1
ATOM 818 C C . LYS A 1 100 ? 3.720 -14.818 9.623 1.00 39.84 100 LYS A C 1
ATOM 820 O O . LYS A 1 100 ? 2.571 -15.097 9.301 1.00 39.84 100 LYS A O 1
ATOM 825 N N . LYS A 1 101 ? 4.078 -14.570 10.890 1.00 41.06 101 LYS A N 1
ATOM 826 C CA . LYS A 1 101 ? 3.131 -14.493 12.020 1.00 41.06 101 LYS A CA 1
ATOM 827 C C . LYS A 1 101 ? 2.358 -13.171 12.067 1.00 41.06 101 LYS A C 1
ATOM 829 O O . LYS A 1 101 ? 1.295 -13.136 12.668 1.00 41.06 101 LYS A O 1
ATOM 834 N N . LEU A 1 102 ? 2.878 -12.118 11.436 1.00 42.97 102 LEU A N 1
ATOM 835 C CA . LEU A 1 102 ? 2.267 -10.787 11.374 1.00 42.97 102 LEU A CA 1
ATOM 836 C C . LEU A 1 102 ? 1.574 -10.484 10.024 1.00 42.97 102 LEU A C 1
ATOM 838 O O . LEU A 1 102 ? 1.099 -9.372 9.836 1.00 42.97 102 LEU A O 1
ATOM 842 N N . GLY A 1 103 ? 1.535 -11.428 9.072 1.00 40.59 103 GLY A N 1
ATOM 843 C CA . GLY A 1 103 ? 0.901 -11.225 7.754 1.00 40.59 103 GLY A CA 1
ATOM 844 C C . GLY A 1 103 ? 1.681 -10.327 6.771 1.00 40.59 103 GLY A C 1
ATOM 845 O O . GLY A 1 103 ? 1.176 -9.989 5.708 1.00 40.59 103 GLY A O 1
ATOM 846 N N . VAL A 1 104 ? 2.937 -9.980 7.069 1.00 51.06 104 VAL A N 1
ATOM 847 C CA . VAL A 1 104 ? 3.693 -8.857 6.458 1.00 51.06 104 VAL A CA 1
ATOM 848 C C . VAL A 1 104 ? 4.386 -9.214 5.138 1.00 51.06 104 VAL A C 1
ATOM 850 O O . VAL A 1 104 ? 5.174 -8.433 4.612 1.00 51.06 104 VAL A O 1
ATOM 853 N N . ASN A 1 105 ? 4.126 -10.385 4.554 1.00 54.25 105 ASN A N 1
ATOM 854 C CA . ASN A 1 105 ? 4.805 -10.742 3.305 1.00 54.25 105 ASN A CA 1
ATOM 855 C C . ASN A 1 105 ? 4.371 -9.862 2.121 1.00 54.25 105 ASN A C 1
ATOM 857 O O . ASN A 1 105 ? 5.117 -9.806 1.153 1.00 54.25 105 ASN A O 1
ATOM 861 N N . LYS A 1 106 ? 3.213 -9.183 2.189 1.00 65.25 106 LYS A N 1
ATOM 862 C CA . LYS A 1 106 ? 2.717 -8.212 1.194 1.00 65.25 106 LYS A CA 1
ATOM 863 C C . LYS A 1 106 ? 1.800 -7.176 1.858 1.00 65.25 106 LYS A C 1
ATOM 865 O O . LYS A 1 106 ? 0.591 -7.188 1.629 1.00 65.25 106 LYS A O 1
ATOM 870 N N . ASP A 1 107 ? 2.362 -6.329 2.720 1.00 79.81 107 ASP A N 1
ATOM 871 C CA . ASP A 1 107 ? 1.589 -5.223 3.300 1.00 79.81 107 ASP A CA 1
ATOM 872 C C . ASP A 1 107 ? 1.114 -4.254 2.204 1.00 79.81 107 ASP A C 1
ATOM 874 O O . ASP A 1 107 ? 1.713 -4.155 1.124 1.00 79.81 107 ASP A O 1
ATOM 878 N N . ILE A 1 108 ? 0.034 -3.519 2.473 1.00 87.62 108 ILE A N 1
ATOM 879 C CA . ILE A 1 108 ? -0.609 -2.668 1.459 1.00 87.62 108 ILE A CA 1
ATOM 880 C C . ILE A 1 108 ? 0.373 -1.627 0.902 1.00 87.62 108 ILE A C 1
ATOM 882 O O . ILE A 1 108 ? 0.357 -1.298 -0.289 1.00 87.62 108 ILE A O 1
ATOM 886 N N . THR A 1 109 ? 1.285 -1.147 1.753 1.00 89.62 109 THR A N 1
ATOM 887 C CA . THR A 1 109 ? 2.282 -0.146 1.367 1.00 89.62 109 THR A CA 1
ATOM 888 C C . THR A 1 109 ? 3.380 -0.699 0.460 1.00 89.62 109 THR A C 1
ATOM 890 O O . THR A 1 109 ? 3.726 -0.028 -0.516 1.00 89.62 109 THR A O 1
ATOM 893 N N . SER A 1 110 ? 3.892 -1.915 0.701 1.00 87.69 110 SER A N 1
ATOM 894 C CA . SER A 1 110 ? 4.898 -2.526 -0.185 1.00 87.69 110 SER A CA 1
ATOM 895 C C . SER A 1 110 ? 4.318 -2.872 -1.544 1.00 87.69 110 SER A C 1
ATOM 897 O O . SER A 1 110 ? 4.961 -2.610 -2.555 1.00 87.69 110 SER A O 1
ATOM 899 N N . VAL A 1 111 ? 3.074 -3.355 -1.602 1.00 87.50 111 VAL A N 1
ATOM 900 C CA . VAL A 1 111 ? 2.407 -3.645 -2.878 1.00 87.50 111 VAL A CA 1
ATOM 901 C C . VAL A 1 111 ? 2.295 -2.385 -3.741 1.00 87.50 111 VAL A C 1
ATOM 903 O O . VAL A 1 111 ? 2.547 -2.439 -4.949 1.00 87.50 111 VAL A O 1
ATOM 906 N N . ARG A 1 112 ? 1.960 -1.236 -3.138 1.00 91.25 112 ARG A N 1
ATOM 907 C CA . ARG A 1 112 ? 1.946 0.046 -3.854 1.00 91.25 112 ARG A CA 1
ATOM 908 C C . ARG A 1 112 ? 3.346 0.488 -4.284 1.00 91.25 112 ARG A C 1
ATOM 910 O O . ARG A 1 112 ? 3.506 0.974 -5.401 1.00 91.25 112 ARG A O 1
ATOM 917 N N . HIS A 1 113 ? 4.350 0.324 -3.429 1.00 89.69 113 HIS A N 1
ATOM 918 C CA . HIS A 1 113 ? 5.727 0.715 -3.745 1.00 89.69 113 HIS A CA 1
ATOM 919 C C . HIS A 1 113 ? 6.329 -0.121 -4.879 1.00 89.69 113 HIS A C 1
ATOM 921 O O . HIS A 1 113 ? 6.866 0.451 -5.830 1.00 89.69 113 HIS A O 1
ATOM 927 N N . ASP A 1 114 ? 6.126 -1.441 -4.855 1.00 87.06 114 ASP A N 1
ATOM 928 C CA . ASP A 1 114 ? 6.480 -2.354 -5.947 1.00 87.06 114 ASP A CA 1
ATOM 929 C C . ASP A 1 114 ? 5.804 -1.932 -7.257 1.00 87.06 114 ASP A C 1
ATOM 931 O O . ASP A 1 114 ? 6.412 -1.987 -8.329 1.00 87.06 114 ASP A O 1
ATOM 935 N N . PHE A 1 115 ? 4.549 -1.479 -7.183 1.00 86.31 115 PHE A N 1
ATOM 936 C CA . PHE A 1 115 ? 3.805 -0.996 -8.342 1.00 86.31 115 PHE A CA 1
ATOM 937 C C . PHE A 1 115 ? 4.391 0.303 -8.911 1.00 86.31 115 PHE A C 1
ATOM 939 O O . PHE A 1 115 ? 4.596 0.400 -10.123 1.00 86.31 115 PHE A O 1
ATOM 946 N N . ASP A 1 116 ? 4.732 1.271 -8.058 1.00 86.50 116 ASP A N 1
ATOM 947 C CA . ASP A 1 116 ? 5.396 2.514 -8.472 1.00 86.50 116 ASP A CA 1
ATOM 948 C C . ASP A 1 116 ? 6.782 2.227 -9.091 1.00 86.50 116 ASP A C 1
ATOM 950 O O . ASP A 1 116 ? 7.146 2.793 -10.130 1.00 86.50 116 ASP A O 1
ATOM 954 N N . TYR A 1 117 ? 7.538 1.287 -8.509 1.00 85.50 117 TYR A N 1
ATOM 955 C CA . TYR A 1 117 ? 8.819 0.807 -9.043 1.00 85.50 117 TYR A CA 1
ATOM 956 C C . TYR A 1 117 ? 8.651 0.124 -10.400 1.00 85.50 117 TYR A C 1
ATOM 958 O O . TYR A 1 117 ? 9.430 0.373 -11.324 1.00 85.50 117 TYR A O 1
ATOM 966 N N . TYR A 1 118 ? 7.614 -0.702 -10.542 1.00 81.50 118 TYR A N 1
ATOM 967 C CA . TYR A 1 118 ? 7.286 -1.390 -11.783 1.00 81.50 118 TYR A CA 1
ATOM 968 C C . TYR A 1 118 ? 6.888 -0.422 -12.904 1.00 81.50 118 TYR A C 1
ATOM 970 O O . TYR A 1 118 ? 7.334 -0.583 -14.039 1.00 81.50 118 TYR A O 1
ATOM 978 N N . ARG A 1 119 ? 6.085 0.607 -12.599 1.00 78.00 119 ARG A N 1
ATOM 979 C CA . ARG A 1 119 ? 5.702 1.642 -13.577 1.00 78.00 119 ARG A CA 1
ATOM 980 C C . ARG A 1 119 ? 6.857 2.574 -13.925 1.00 78.00 119 ARG A C 1
ATOM 982 O O . ARG A 1 119 ? 6.831 3.216 -14.977 1.00 78.00 119 ARG A O 1
ATOM 989 N N . GLY A 1 120 ? 7.827 2.706 -13.022 1.00 68.75 120 GLY A N 1
ATOM 990 C CA . GLY A 1 120 ? 8.866 3.724 -13.097 1.00 68.75 120 GLY A CA 1
ATOM 991 C C . GLY A 1 120 ? 8.335 5.149 -12.912 1.00 68.75 120 GLY A C 1
ATOM 992 O O . GLY A 1 120 ? 9.041 6.107 -13.226 1.00 68.75 120 GLY A O 1
ATOM 993 N N . THR A 1 121 ? 7.095 5.291 -12.434 1.00 68.31 121 THR A N 1
ATOM 994 C CA . THR A 1 121 ? 6.436 6.567 -12.144 1.00 68.31 121 THR A CA 1
ATOM 995 C C . THR A 1 121 ? 5.634 6.415 -10.847 1.00 68.31 121 THR A C 1
ATOM 997 O O . THR A 1 121 ? 4.926 5.419 -10.711 1.00 68.31 121 THR A O 1
ATOM 1000 N N . PRO A 1 122 ? 5.735 7.362 -9.898 1.00 76.75 122 PRO A N 1
ATOM 1001 C CA . PRO A 1 122 ? 6.592 8.552 -9.921 1.00 76.75 122 PRO A CA 1
ATOM 1002 C C . PRO A 1 122 ? 8.087 8.191 -9.792 1.00 76.75 122 PRO A C 1
ATOM 1004 O O . PRO A 1 122 ? 8.446 7.022 -9.722 1.00 76.75 122 PRO A O 1
ATOM 1007 N N . SER A 1 123 ? 8.992 9.181 -9.787 1.00 85.62 123 SER A N 1
ATOM 1008 C CA . SER A 1 123 ? 10.431 8.910 -9.595 1.00 85.62 123 SER A CA 1
ATOM 1009 C C . SER A 1 123 ? 10.692 8.098 -8.318 1.00 85.62 123 SER A C 1
ATOM 1011 O O . SER A 1 123 ? 9.978 8.268 -7.332 1.00 85.62 123 SER A O 1
ATOM 1013 N N . ARG A 1 124 ? 11.774 7.306 -8.277 1.00 87.25 124 ARG A N 1
ATOM 1014 C CA . ARG A 1 124 ? 12.165 6.512 -7.092 1.00 87.25 124 ARG A CA 1
ATOM 1015 C C . ARG A 1 124 ? 12.058 7.287 -5.776 1.00 87.25 124 ARG A C 1
ATOM 1017 O O . ARG A 1 124 ? 11.486 6.810 -4.810 1.00 87.25 124 ARG A O 1
ATOM 1024 N N . LYS A 1 125 ? 12.589 8.516 -5.744 1.00 87.75 125 LYS A N 1
ATOM 1025 C CA . LYS A 1 125 ? 12.580 9.363 -4.540 1.00 87.75 125 LYS A CA 1
ATOM 1026 C C . LYS A 1 125 ? 11.158 9.707 -4.089 1.00 87.75 125 LYS A C 1
ATOM 1028 O O . LYS A 1 125 ? 10.928 9.827 -2.891 1.00 87.75 125 LYS A O 1
ATOM 1033 N N . LEU A 1 126 ? 10.239 9.911 -5.029 1.00 87.25 126 LEU A N 1
ATOM 1034 C CA . LEU A 1 126 ? 8.833 10.171 -4.729 1.00 87.25 126 LEU A CA 1
ATOM 1035 C C . LEU A 1 126 ? 8.110 8.890 -4.309 1.00 87.25 126 LEU A C 1
ATOM 1037 O O . LEU A 1 126 ? 7.394 8.935 -3.318 1.00 87.25 126 LEU A O 1
ATOM 1041 N N . ALA A 1 127 ? 8.370 7.761 -4.972 1.00 87.81 127 ALA A N 1
ATOM 1042 C CA . ALA A 1 127 ? 7.837 6.458 -4.573 1.00 87.81 127 ALA A CA 1
ATOM 1043 C C . ALA A 1 127 ? 8.249 6.097 -3.132 1.00 87.81 127 ALA A C 1
ATOM 1045 O O . ALA A 1 127 ? 7.400 5.780 -2.303 1.00 87.81 127 ALA A O 1
ATOM 1046 N N . ASP A 1 128 ? 9.531 6.262 -2.782 1.00 90.12 128 ASP A N 1
ATOM 1047 C CA . ASP A 1 128 ? 10.032 6.024 -1.420 1.00 90.12 128 ASP A CA 1
ATOM 1048 C C . ASP A 1 128 ? 9.352 6.960 -0.391 1.00 90.12 128 ASP A C 1
ATOM 1050 O O . ASP A 1 128 ? 9.029 6.549 0.722 1.00 90.12 128 ASP A O 1
ATOM 1054 N N . LYS A 1 129 ? 9.096 8.229 -0.749 1.00 90.88 129 LYS A N 1
ATOM 1055 C CA . LYS A 1 129 ? 8.373 9.175 0.124 1.00 90.88 129 LYS A CA 1
ATOM 1056 C C . LYS A 1 129 ? 6.898 8.807 0.290 1.00 90.88 129 LYS A C 1
ATOM 1058 O O . LYS A 1 129 ? 6.365 8.941 1.389 1.00 90.88 129 LYS A O 1
ATOM 1063 N N . HIS A 1 130 ? 6.241 8.383 -0.788 1.00 90.69 130 HIS A N 1
ATOM 1064 C CA . HIS A 1 130 ? 4.857 7.918 -0.747 1.00 90.69 130 HIS A CA 1
ATOM 1065 C C . HIS A 1 130 ? 4.722 6.693 0.150 1.00 90.69 130 HIS A C 1
ATOM 1067 O O . HIS A 1 130 ? 3.818 6.667 0.978 1.00 90.69 130 HIS A O 1
ATOM 1073 N N . TYR A 1 131 ? 5.663 5.750 0.062 1.00 91.12 131 TYR A N 1
ATOM 1074 C CA . TYR A 1 131 ? 5.736 4.597 0.956 1.00 91.12 131 TYR A CA 1
ATOM 1075 C C . TYR A 1 131 ? 5.772 5.014 2.432 1.00 91.12 131 TYR A C 1
ATOM 1077 O O . TYR A 1 131 ? 4.921 4.591 3.211 1.00 91.12 131 TYR A O 1
ATOM 1085 N N . LEU A 1 132 ? 6.677 5.930 2.804 1.00 91.50 132 LEU A N 1
ATOM 1086 C CA . LEU A 1 132 ? 6.750 6.463 4.170 1.00 91.50 132 LEU A CA 1
ATOM 1087 C C . LEU A 1 132 ? 5.426 7.111 4.612 1.00 91.50 132 LEU A C 1
ATOM 1089 O O . LEU A 1 132 ? 4.933 6.825 5.704 1.00 91.50 132 LEU A O 1
ATOM 1093 N N . LYS A 1 133 ? 4.844 7.981 3.772 1.00 91.94 133 LYS A N 1
ATOM 1094 C CA . LYS A 1 133 ? 3.581 8.675 4.086 1.00 91.94 133 LYS A CA 1
ATOM 1095 C C . LYS A 1 133 ? 2.442 7.667 4.280 1.00 91.94 133 LYS A C 1
ATOM 1097 O O . LYS A 1 133 ? 1.684 7.795 5.238 1.00 91.94 133 LYS A O 1
ATOM 1102 N N . ALA A 1 134 ? 2.356 6.659 3.411 1.00 91.19 134 ALA A N 1
ATOM 1103 C CA . ALA A 1 134 ? 1.348 5.609 3.476 1.00 91.19 134 ALA A CA 1
ATOM 1104 C C . ALA A 1 134 ? 1.478 4.767 4.748 1.00 91.19 134 ALA A C 1
ATOM 1106 O O . ALA A 1 134 ? 0.482 4.557 5.430 1.00 91.19 134 ALA A O 1
ATOM 1107 N N . GLN A 1 135 ? 2.690 4.360 5.131 1.00 89.81 135 GLN A N 1
ATOM 1108 C CA . GLN A 1 135 ? 2.896 3.599 6.366 1.00 89.81 135 GLN A CA 1
ATOM 1109 C C . GLN A 1 135 ? 2.432 4.361 7.602 1.00 89.81 135 GLN A C 1
ATOM 1111 O O . GLN A 1 135 ? 1.696 3.825 8.430 1.00 89.81 135 GLN A O 1
ATOM 1116 N N . VAL A 1 136 ? 2.821 5.634 7.714 1.00 89.75 136 VAL A N 1
ATOM 1117 C CA . VAL A 1 136 ? 2.381 6.480 8.829 1.00 89.75 136 VAL A CA 1
ATOM 1118 C C . VAL A 1 136 ? 0.858 6.638 8.822 1.00 89.75 136 VAL A C 1
ATOM 1120 O O . VAL A 1 136 ? 0.239 6.544 9.880 1.00 89.75 136 VAL A O 1
ATOM 1123 N N . GLY A 1 137 ? 0.249 6.826 7.648 1.00 87.94 137 GLY A N 1
ATOM 1124 C CA . GLY A 1 137 ? -1.199 6.985 7.517 1.00 87.94 137 GLY A CA 1
ATOM 1125 C C . GLY A 1 137 ? -2.008 5.718 7.817 1.00 87.94 137 GLY A C 1
ATOM 1126 O O . GLY A 1 137 ? -3.088 5.787 8.404 1.00 87.94 137 GLY A O 1
ATOM 1127 N N . LEU A 1 138 ? -1.457 4.540 7.516 1.00 85.75 138 LEU A N 1
ATOM 1128 C CA . LEU A 1 138 ? -2.027 3.248 7.913 1.00 85.75 138 LEU A CA 1
ATOM 1129 C C . LEU A 1 138 ? -1.753 2.889 9.384 1.00 85.75 138 LEU A C 1
ATOM 1131 O O . LEU A 1 138 ? -2.141 1.812 9.838 1.00 85.75 138 LEU A O 1
ATOM 1135 N N . GLY A 1 139 ? -1.132 3.790 10.152 1.00 84.06 139 GLY A N 1
ATOM 1136 C CA . GLY A 1 139 ? -0.918 3.634 11.589 1.00 84.06 139 GLY A CA 1
ATOM 1137 C C . GLY A 1 139 ? 0.297 2.783 11.962 1.00 84.06 139 GLY A C 1
ATOM 1138 O O . GLY A 1 139 ? 0.380 2.322 13.100 1.00 84.06 139 GLY A O 1
ATOM 1139 N N . HIS A 1 140 ? 1.243 2.570 11.043 1.00 81.56 140 HIS A N 1
ATOM 1140 C CA . HIS A 1 140 ? 2.502 1.903 11.368 1.00 81.56 140 HIS A CA 1
ATOM 1141 C C . HIS A 1 140 ? 3.335 2.778 12.314 1.00 81.56 140 HIS A C 1
ATOM 1143 O O . HIS A 1 140 ? 3.239 4.010 12.326 1.00 81.56 140 HIS A O 1
ATOM 1149 N N . ASN A 1 141 ? 4.201 2.141 13.104 1.00 83.81 141 ASN A N 1
ATOM 1150 C CA . ASN A 1 141 ? 5.103 2.863 13.990 1.00 83.81 141 ASN A CA 1
ATOM 1151 C C . ASN A 1 141 ? 6.026 3.790 13.177 1.00 83.81 141 ASN A C 1
ATOM 1153 O O . ASN A 1 141 ? 6.753 3.341 12.291 1.00 83.81 141 ASN A O 1
ATOM 1157 N N . ARG A 1 142 ? 6.025 5.085 13.516 1.00 84.50 142 ARG A N 1
ATOM 1158 C CA . ARG A 1 142 ? 6.769 6.121 12.782 1.00 84.50 142 ARG A CA 1
ATOM 1159 C C . ARG A 1 142 ? 8.274 5.864 12.734 1.00 84.50 142 ARG A C 1
ATOM 1161 O O . ARG A 1 142 ? 8.887 6.135 11.709 1.00 84.50 142 ARG A O 1
ATOM 1168 N N . VAL A 1 143 ? 8.865 5.353 13.815 1.00 79.12 143 VAL A N 1
ATOM 1169 C CA . VAL A 1 143 ? 10.307 5.068 13.880 1.00 79.12 143 VAL A CA 1
ATOM 1170 C C . VAL A 1 143 ? 10.654 3.960 12.895 1.00 79.12 143 VAL A C 1
ATOM 1172 O O . VAL A 1 143 ? 11.549 4.128 12.071 1.00 79.12 143 VAL A O 1
ATOM 1175 N N . TRP A 1 144 ? 9.891 2.867 12.917 1.00 78.62 144 TRP A N 1
ATOM 1176 C CA . TRP A 1 144 ? 10.084 1.760 11.982 1.00 78.62 144 TRP A CA 1
ATOM 1177 C C . TRP A 1 144 ? 9.848 2.175 10.529 1.00 78.62 144 TRP A C 1
ATOM 1179 O O . TRP A 1 144 ? 10.659 1.838 9.670 1.00 78.62 144 TRP A O 1
ATOM 1189 N N . ALA A 1 145 ? 8.824 2.989 10.262 1.00 82.44 145 ALA A N 1
ATOM 1190 C CA . ALA A 1 145 ? 8.566 3.503 8.920 1.00 82.44 145 ALA A CA 1
ATOM 1191 C C . ALA A 1 145 ? 9.729 4.355 8.381 1.00 82.44 145 ALA A C 1
ATOM 1193 O O . ALA A 1 145 ? 10.126 4.237 7.220 1.00 82.44 145 ALA A O 1
ATOM 1194 N N . TRP A 1 146 ? 10.339 5.175 9.243 1.00 83.81 146 TRP A N 1
ATOM 1195 C CA . TRP A 1 146 ? 11.542 5.934 8.902 1.00 83.81 146 TRP A CA 1
ATOM 1196 C C . TRP A 1 146 ? 12.756 5.041 8.635 1.00 83.81 146 TRP A C 1
ATOM 1198 O O . TRP A 1 146 ? 13.486 5.290 7.674 1.00 83.81 146 TRP A O 1
ATOM 1208 N N . VAL A 1 147 ? 12.967 3.998 9.444 1.00 82.06 147 VAL A N 1
ATOM 1209 C CA . VAL A 1 147 ? 14.052 3.023 9.237 1.00 82.06 147 VAL A CA 1
ATOM 1210 C C . VAL A 1 147 ? 13.898 2.319 7.886 1.00 82.06 147 VAL A C 1
ATOM 1212 O O . VAL A 1 147 ? 14.861 2.240 7.116 1.00 82.06 147 VAL A O 1
ATOM 1215 N N . GLU A 1 148 ? 12.690 1.863 7.552 1.00 82.31 148 GLU A N 1
ATOM 1216 C CA . GLU A 1 148 ? 12.406 1.247 6.252 1.00 82.31 148 GLU A CA 1
ATOM 1217 C C . GLU A 1 148 ? 12.636 2.233 5.095 1.00 82.31 148 GLU A C 1
ATOM 1219 O O . GLU A 1 148 ? 13.325 1.898 4.129 1.00 82.31 148 GLU A O 1
ATOM 1224 N N . TYR A 1 149 ? 12.161 3.478 5.216 1.00 87.00 149 TYR A N 1
ATOM 1225 C CA . TYR A 1 149 ? 12.408 4.524 4.220 1.00 87.00 149 TYR A CA 1
ATOM 1226 C C . TYR A 1 149 ? 13.903 4.773 3.983 1.00 87.00 149 TYR A C 1
ATOM 1228 O O . TYR A 1 149 ? 14.352 4.787 2.835 1.00 87.00 149 TYR A O 1
ATOM 1236 N N . LEU A 1 150 ? 14.702 4.946 5.042 1.00 84.69 150 LEU A N 1
ATOM 1237 C CA . LEU A 1 150 ? 16.149 5.163 4.914 1.00 84.69 150 LEU A CA 1
ATOM 1238 C C . LEU A 1 150 ? 16.838 3.981 4.229 1.00 84.69 150 LEU A C 1
ATOM 1240 O O . LEU A 1 150 ? 17.732 4.165 3.398 1.00 84.69 150 LEU A O 1
ATOM 1244 N N . THR A 1 151 ? 16.364 2.774 4.512 1.00 82.69 151 THR A N 1
ATOM 1245 C CA . THR A 1 151 ? 16.868 1.568 3.872 1.00 82.69 151 THR A CA 1
ATOM 1246 C C . THR A 1 151 ? 16.551 1.539 2.373 1.00 82.69 151 THR A C 1
ATOM 1248 O O . THR A 1 151 ? 17.449 1.332 1.552 1.00 82.69 151 THR A O 1
ATOM 1251 N N . LEU A 1 152 ? 15.308 1.835 1.983 1.00 84.62 152 LEU A N 1
ATOM 1252 C CA . LEU A 1 152 ? 14.920 1.977 0.574 1.00 84.62 152 LEU A CA 1
ATOM 1253 C C . LEU A 1 152 ? 15.751 3.057 -0.134 1.00 84.62 152 LEU A C 1
ATOM 1255 O O . LEU A 1 152 ? 16.193 2.880 -1.274 1.00 84.62 152 LEU A O 1
ATOM 1259 N N . ARG A 1 153 ? 16.050 4.166 0.553 1.00 84.88 153 ARG A N 1
ATOM 1260 C CA . ARG A 1 153 ? 16.892 5.238 0.009 1.00 84.88 153 ARG A CA 1
ATOM 1261 C C . ARG A 1 153 ? 18.305 4.757 -0.315 1.00 84.88 153 ARG A C 1
ATOM 1263 O O . ARG A 1 153 ? 18.782 5.105 -1.404 1.00 84.88 153 ARG A O 1
ATOM 1270 N N . GLY A 1 154 ? 18.910 3.963 0.572 1.00 81.81 154 GLY A N 1
ATOM 1271 C CA . GLY A 1 154 ? 20.266 3.423 0.436 1.00 81.81 154 GLY A CA 1
ATOM 1272 C C . GLY A 1 154 ? 20.392 2.265 -0.558 1.00 81.81 154 GLY A C 1
ATOM 1273 O O . GLY A 1 154 ? 21.316 2.258 -1.366 1.00 81.81 154 GLY A O 1
ATOM 1274 N N . PHE A 1 155 ? 19.440 1.325 -0.559 1.00 82.06 155 PHE A N 1
ATOM 1275 C CA . PHE A 1 155 ? 19.583 0.048 -1.279 1.00 82.06 155 PHE A CA 1
ATOM 1276 C C . PHE A 1 155 ? 18.550 -0.178 -2.396 1.00 82.06 155 PHE A C 1
ATOM 1278 O O . PHE A 1 155 ? 18.778 -0.984 -3.300 1.00 82.06 155 PHE A O 1
ATOM 1285 N N . GLY A 1 156 ? 17.447 0.578 -2.419 1.00 79.88 156 GLY A N 1
ATOM 1286 C CA . GLY A 1 156 ? 16.343 0.397 -3.377 1.00 79.88 156 GLY A CA 1
ATOM 1287 C C . GLY A 1 156 ? 16.690 0.715 -4.836 1.00 79.88 156 GLY A C 1
ATOM 1288 O O . GLY A 1 156 ? 15.927 0.413 -5.750 1.00 79.88 156 GLY A O 1
ATOM 1289 N N . TRP A 1 157 ? 17.861 1.295 -5.109 1.00 84.06 157 TRP A N 1
ATOM 1290 C CA . TRP A 1 157 ? 18.272 1.632 -6.473 1.00 84.06 157 TRP A CA 1
ATOM 1291 C C . TRP A 1 157 ? 18.514 0.407 -7.366 1.00 84.06 157 TRP A C 1
ATOM 1293 O O . TRP A 1 157 ? 18.210 0.457 -8.560 1.00 84.06 157 TRP A O 1
ATOM 1303 N N . SER A 1 158 ? 19.023 -0.694 -6.802 1.00 80.94 158 SER A N 1
ATOM 1304 C CA . SER A 1 158 ? 19.217 -1.946 -7.546 1.00 80.94 158 SER A CA 1
ATOM 1305 C C . SER A 1 158 ? 17.875 -2.542 -7.986 1.00 80.94 158 SER A C 1
ATOM 1307 O O . SER A 1 158 ? 17.689 -2.874 -9.162 1.00 80.94 158 SER A O 1
ATOM 1309 N N . ALA A 1 159 ? 16.903 -2.576 -7.067 1.00 78.12 159 ALA A N 1
ATOM 1310 C CA . ALA A 1 159 ? 15.537 -3.002 -7.352 1.00 78.12 159 ALA A CA 1
ATOM 1311 C C . ALA A 1 159 ? 14.892 -2.100 -8.416 1.00 78.12 159 ALA A C 1
ATOM 1313 O O . ALA A 1 159 ? 14.467 -2.594 -9.460 1.00 78.12 159 ALA A O 1
ATOM 1314 N N . TRP A 1 160 ? 14.939 -0.774 -8.232 1.00 81.50 160 TRP A N 1
ATOM 1315 C CA . TRP A 1 160 ? 14.425 0.202 -9.201 1.00 81.50 160 TRP A CA 1
ATOM 1316 C C . TRP A 1 160 ? 14.976 -0.027 -10.616 1.00 81.50 160 TRP A C 1
ATOM 1318 O O . TRP A 1 160 ? 14.221 -0.121 -11.583 1.00 81.50 160 TRP A O 1
ATOM 132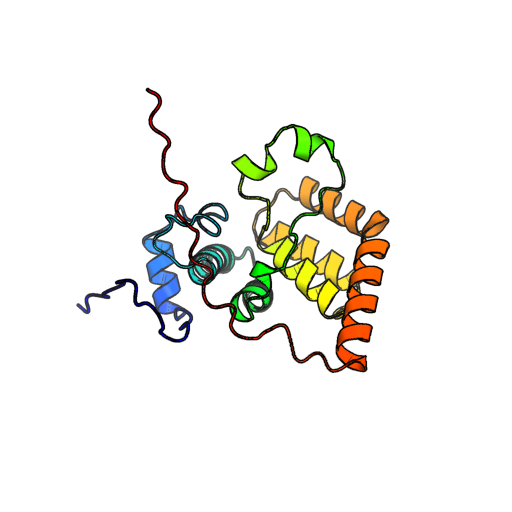8 N N . ARG A 1 161 ? 16.301 -0.175 -10.757 1.00 83.38 161 ARG A N 1
ATOM 1329 C CA . ARG A 1 161 ? 16.935 -0.451 -12.057 1.00 83.38 161 ARG A CA 1
ATOM 1330 C C . ARG A 1 161 ? 16.481 -1.774 -12.662 1.00 83.38 161 ARG A C 1
ATOM 1332 O O . ARG A 1 161 ? 16.290 -1.848 -13.874 1.00 83.38 161 ARG A O 1
ATOM 1339 N N . THR A 1 162 ? 16.325 -2.807 -11.841 1.00 78.25 162 THR A N 1
ATOM 1340 C CA . THR A 1 162 ? 15.882 -4.132 -12.293 1.00 78.25 162 THR A CA 1
ATOM 1341 C C . THR A 1 162 ? 14.455 -4.080 -12.834 1.00 78.25 162 THR A C 1
ATOM 1343 O O . THR A 1 162 ? 14.206 -4.576 -13.934 1.00 78.25 162 THR A O 1
ATOM 1346 N N . HIS A 1 163 ? 13.539 -3.409 -12.128 1.00 75.06 163 HIS A N 1
ATOM 1347 C CA . HIS A 1 163 ? 12.168 -3.200 -12.600 1.00 75.06 163 HIS A CA 1
ATOM 1348 C C . HIS A 1 163 ? 12.125 -2.387 -13.899 1.00 75.06 163 HIS A C 1
ATOM 1350 O O . HIS A 1 163 ? 11.452 -2.795 -14.844 1.00 75.06 163 HIS A O 1
ATOM 1356 N N . ARG A 1 164 ? 12.923 -1.317 -14.004 1.00 75.25 164 ARG A N 1
ATOM 1357 C CA . ARG A 1 164 ? 13.023 -0.505 -15.229 1.00 75.25 164 ARG A CA 1
ATOM 1358 C C . ARG A 1 164 ? 13.529 -1.293 -16.435 1.00 75.25 164 ARG A C 1
ATOM 1360 O O . ARG A 1 164 ? 12.933 -1.206 -17.500 1.00 75.25 164 ARG A O 1
ATOM 1367 N N . LYS A 1 165 ? 14.564 -2.123 -16.267 1.00 73.88 165 LYS A N 1
ATOM 1368 C CA . LYS A 1 165 ? 15.048 -3.006 -17.345 1.00 73.88 165 LYS A CA 1
ATOM 1369 C C . LYS A 1 165 ? 13.972 -3.992 -17.804 1.00 73.88 165 LYS A C 1
ATOM 1371 O O . LYS A 1 165 ? 13.826 -4.213 -19.002 1.00 73.88 165 LYS A O 1
ATOM 1376 N N . ARG A 1 166 ? 13.211 -4.569 -16.865 1.00 68.38 166 ARG A N 1
ATOM 1377 C CA . ARG A 1 166 ? 12.083 -5.462 -17.184 1.00 68.38 166 ARG A CA 1
ATOM 1378 C C . ARG A 1 166 ? 10.970 -4.720 -17.928 1.00 68.38 166 ARG A C 1
ATOM 1380 O O . ARG A 1 166 ? 10.454 -5.251 -18.902 1.00 68.38 166 ARG A O 1
ATOM 1387 N N . GLN A 1 167 ? 10.631 -3.499 -17.515 1.00 67.38 167 GLN A N 1
ATOM 1388 C CA . GLN A 1 167 ? 9.634 -2.667 -18.193 1.00 67.38 167 GLN A CA 1
ATOM 1389 C C . GLN A 1 167 ? 10.068 -2.313 -19.623 1.00 67.38 167 GLN A C 1
ATOM 1391 O O . GLN A 1 167 ? 9.292 -2.499 -20.556 1.00 67.38 167 GLN A O 1
ATOM 1396 N N . ASP A 1 168 ? 11.314 -1.868 -19.808 1.00 68.31 168 ASP A N 1
ATOM 1397 C CA . ASP A 1 168 ? 11.857 -1.542 -21.130 1.00 68.31 168 ASP A CA 1
ATOM 1398 C C . ASP A 1 168 ? 11.867 -2.775 -22.050 1.00 68.31 168 ASP A C 1
ATOM 1400 O O . ASP A 1 168 ? 11.568 -2.662 -23.236 1.00 68.31 168 ASP A O 1
ATOM 1404 N N . PHE A 1 169 ? 12.163 -3.961 -21.506 1.00 65.12 169 PHE A N 1
ATOM 1405 C CA . PHE A 1 169 ? 12.066 -5.227 -22.235 1.00 65.12 169 PHE A CA 1
ATOM 1406 C C . PHE A 1 169 ? 10.620 -5.524 -22.667 1.00 65.12 169 PHE A C 1
ATOM 1408 O O . PHE A 1 169 ? 10.376 -5.809 -23.835 1.00 65.12 169 PHE A O 1
ATOM 1415 N N . ILE A 1 170 ? 9.647 -5.393 -21.760 1.00 64.19 170 ILE A N 1
ATOM 1416 C CA . ILE A 1 170 ? 8.223 -5.622 -22.065 1.00 64.19 170 ILE A CA 1
ATOM 1417 C C . ILE A 1 170 ? 7.731 -4.665 -23.162 1.00 64.19 170 ILE A C 1
ATOM 1419 O O . ILE A 1 170 ? 7.085 -5.108 -24.108 1.00 64.19 170 ILE A O 1
ATOM 1423 N N . ILE A 1 171 ? 8.079 -3.375 -23.070 1.00 65.81 171 ILE A N 1
ATOM 1424 C CA . ILE A 1 171 ? 7.702 -2.357 -24.065 1.00 65.81 171 ILE A CA 1
ATOM 1425 C C . ILE A 1 171 ? 8.320 -2.671 -25.435 1.00 65.81 171 ILE A C 1
ATOM 1427 O O . ILE A 1 171 ? 7.640 -2.558 -26.451 1.00 65.81 171 ILE A O 1
ATOM 1431 N N . ARG A 1 172 ? 9.599 -3.069 -25.476 1.00 61.28 172 ARG A N 1
ATOM 1432 C CA . ARG A 1 172 ? 10.328 -3.298 -26.736 1.00 61.28 172 ARG A CA 1
ATOM 1433 C C . ARG A 1 172 ? 9.939 -4.585 -27.451 1.00 61.28 172 ARG A C 1
ATOM 1435 O O . ARG A 1 172 ? 9.916 -4.597 -28.674 1.00 61.28 172 ARG A O 1
ATOM 1442 N N . TYR A 1 173 ? 9.682 -5.660 -26.711 1.00 61.31 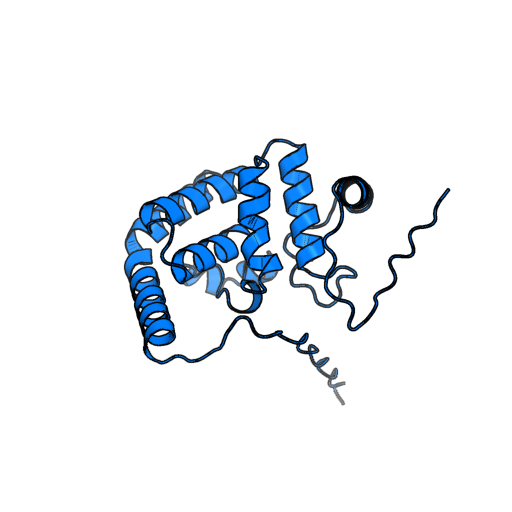173 TYR A N 1
ATOM 1443 C CA . TYR A 1 173 ? 9.491 -6.990 -27.297 1.00 61.31 173 TYR A CA 1
ATOM 1444 C C . TYR A 1 173 ? 8.028 -7.416 -27.386 1.00 61.31 173 TYR A C 1
ATOM 1446 O O . TYR A 1 173 ? 7.753 -8.559 -27.742 1.00 61.31 173 TYR A O 1
ATOM 1454 N N . GLY A 1 174 ? 7.089 -6.514 -27.077 1.00 49.84 174 GLY A N 1
ATOM 1455 C CA . GLY A 1 174 ? 5.670 -6.719 -27.350 1.00 49.84 174 GLY A CA 1
ATOM 1456 C C . GLY A 1 174 ? 5.091 -7.984 -26.720 1.00 49.84 174 GLY A C 1
ATOM 1457 O O . GLY A 1 174 ? 4.088 -8.493 -27.214 1.00 49.84 174 GLY A O 1
ATOM 1458 N N . GLN A 1 175 ? 5.691 -8.510 -25.643 1.00 46.28 175 GLN A N 1
ATOM 1459 C CA . GLN A 1 175 ? 5.027 -9.526 -24.837 1.00 46.28 175 GLN A CA 1
ATOM 1460 C C . GLN A 1 175 ? 3.792 -8.866 -24.223 1.00 46.28 175 GLN A C 1
ATOM 1462 O O . GLN A 1 175 ? 3.860 -8.214 -23.181 1.00 46.28 175 GLN A O 1
ATOM 1467 N N . VAL A 1 176 ? 2.657 -9.017 -24.911 1.00 42.62 176 VAL A N 1
ATOM 1468 C CA . VAL A 1 176 ? 1.328 -8.717 -24.392 1.00 42.62 176 VAL A CA 1
ATOM 1469 C C . VAL A 1 176 ? 1.072 -9.708 -23.269 1.00 42.62 176 VAL A C 1
ATOM 1471 O O . VAL A 1 176 ? 0.610 -10.829 -23.437 1.00 42.62 176 VAL A O 1
ATOM 1474 N N . GLY A 1 177 ? 1.482 -9.289 -22.095 1.00 37.44 177 GLY A N 1
ATOM 1475 C CA . GLY A 1 177 ? 1.320 -9.973 -20.840 1.00 37.44 177 GLY A CA 1
ATOM 1476 C C . GLY A 1 177 ? 1.988 -9.030 -19.867 1.00 37.44 177 GLY A C 1
ATOM 1477 O O . GLY A 1 177 ? 3.174 -8.758 -19.964 1.00 37.44 177 GLY A O 1
ATOM 1478 N N . PHE A 1 178 ? 1.300 -8.484 -18.877 1.00 42.78 178 PHE A N 1
ATOM 1479 C CA . PHE A 1 178 ? 0.919 -9.368 -17.796 1.00 42.78 178 PHE A CA 1
ATOM 1480 C C . PHE A 1 178 ? -0.115 -8.691 -16.858 1.00 42.78 178 PHE A C 1
ATOM 1482 O O . PHE A 1 178 ? 0.009 -8.783 -15.645 1.00 42.78 178 PHE A O 1
ATOM 1489 N N . ILE A 1 179 ? -1.137 -8.009 -17.384 1.00 41.16 179 ILE A N 1
ATOM 1490 C CA . ILE A 1 179 ? -2.447 -7.953 -16.699 1.00 41.16 179 ILE A CA 1
ATOM 1491 C C . ILE A 1 179 ? -3.512 -8.766 -17.483 1.00 41.16 179 ILE A C 1
ATOM 1493 O O . ILE A 1 179 ? -4.640 -8.309 -17.611 1.00 41.16 179 ILE A O 1
ATOM 1497 N N . PRO A 1 180 ? -3.233 -9.948 -18.082 1.00 36.06 180 PRO A N 1
ATOM 1498 C CA . PRO A 1 180 ? -4.312 -10.847 -18.439 1.00 36.06 180 PRO A CA 1
ATOM 1499 C C . PRO A 1 180 ? -4.786 -11.459 -17.129 1.00 36.06 180 PRO A C 1
ATOM 1501 O O . PRO A 1 180 ? -3.986 -12.045 -16.397 1.00 36.06 180 PRO A O 1
ATOM 1504 N N . GLU A 1 181 ? -6.056 -11.236 -16.810 1.00 35.94 181 GLU A N 1
ATOM 1505 C CA . GLU A 1 181 ? -6.924 -12.214 -16.157 1.00 35.94 181 GLU A CA 1
ATOM 1506 C C . GLU A 1 181 ? -6.157 -13.317 -15.414 1.00 35.94 181 GLU A C 1
ATOM 1508 O O . GLU A 1 181 ? -6.051 -14.455 -15.875 1.00 35.94 181 GLU A O 1
ATOM 1513 N N . LEU A 1 182 ? -5.581 -12.997 -14.251 1.00 33.66 182 LEU A N 1
ATOM 1514 C CA . LEU A 1 182 ? -5.124 -14.041 -13.345 1.00 33.66 182 LEU A CA 1
ATOM 1515 C C . LEU A 1 182 ? -6.396 -14.686 -12.799 1.00 33.66 182 LEU A C 1
ATOM 1517 O O . LEU A 1 182 ? -6.846 -14.306 -11.713 1.00 33.66 182 LEU A O 1
ATOM 1521 N N . ARG A 1 183 ? -6.976 -15.616 -13.582 1.00 32.62 183 ARG A N 1
ATOM 1522 C CA . ARG A 1 183 ? -7.968 -16.592 -13.124 1.00 32.62 183 ARG A CA 1
ATOM 1523 C C . ARG A 1 183 ? -7.483 -17.070 -11.777 1.00 32.62 183 ARG A C 1
ATOM 1525 O O . ARG A 1 183 ? -6.315 -17.442 -11.649 1.00 32.62 183 ARG A O 1
ATOM 1532 N N . ASP A 1 184 ? -8.355 -16.980 -10.784 1.00 32.34 184 ASP A N 1
ATOM 1533 C CA . ASP A 1 184 ? -8.030 -17.349 -9.421 1.00 32.34 184 ASP A CA 1
ATOM 1534 C C . ASP A 1 184 ? -7.421 -18.744 -9.420 1.00 32.34 184 ASP A C 1
ATOM 1536 O O . ASP A 1 184 ? -8.085 -19.758 -9.646 1.00 32.34 184 ASP A O 1
ATOM 1540 N N . THR A 1 185 ? -6.102 -18.792 -9.241 1.00 33.66 185 THR A N 1
ATOM 1541 C CA . THR A 1 185 ? -5.373 -20.029 -9.046 1.00 33.66 185 THR A CA 1
ATOM 1542 C C . THR A 1 185 ? -5.922 -20.618 -7.766 1.00 33.66 185 THR A C 1
ATOM 1544 O O . THR A 1 185 ? -5.557 -20.189 -6.672 1.00 33.66 185 THR A O 1
ATOM 1547 N N . LYS A 1 186 ? -6.846 -21.573 -7.920 1.00 33.16 186 LYS A N 1
ATOM 1548 C CA . LYS A 1 186 ? -7.368 -22.400 -6.839 1.00 33.16 186 LYS A CA 1
ATOM 1549 C C . LYS A 1 186 ? -6.175 -22.895 -6.034 1.00 33.16 186 LYS A C 1
ATOM 1551 O O . LYS A 1 186 ? -5.383 -23.703 -6.523 1.00 33.16 186 LYS A O 1
ATOM 1556 N N . LEU A 1 187 ? -6.047 -22.406 -4.805 1.00 30.00 187 LEU A N 1
ATOM 1557 C CA . LEU A 1 187 ? -5.123 -22.968 -3.837 1.00 30.00 187 LEU A CA 1
ATOM 1558 C C . LEU A 1 187 ? -5.528 -24.429 -3.648 1.00 30.00 187 LEU A C 1
ATOM 1560 O O . LEU A 1 187 ? -6.576 -24.740 -3.081 1.00 30.00 187 LEU A O 1
ATOM 1564 N N . LYS A 1 188 ? -4.728 -25.347 -4.200 1.00 35.94 188 LYS A N 1
ATOM 1565 C CA . LYS A 1 188 ? -4.916 -26.776 -3.966 1.00 35.94 188 LYS A CA 1
ATOM 1566 C C . LYS A 1 188 ? -4.779 -27.004 -2.464 1.00 35.94 188 LYS A C 1
ATOM 1568 O O . LYS A 1 188 ? -3.705 -26.795 -1.902 1.00 35.94 188 LYS A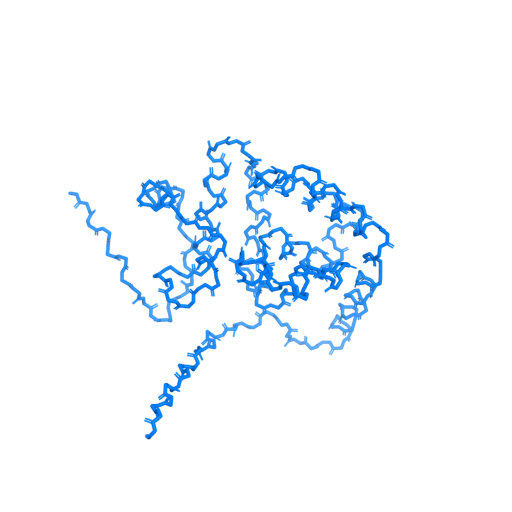 O 1
ATOM 1573 N N . LYS A 1 189 ? -5.865 -27.448 -1.822 1.00 33.66 189 LYS A N 1
ATOM 1574 C CA . LYS A 1 189 ? -5.838 -27.961 -0.448 1.00 33.66 189 LYS A CA 1
ATOM 1575 C C . LYS A 1 189 ? -4.706 -28.987 -0.351 1.00 33.66 189 LYS A C 1
ATOM 1577 O O . LYS A 1 189 ? -4.734 -30.002 -1.050 1.00 33.66 189 LYS A O 1
ATOM 1582 N N . LYS A 1 190 ? -3.717 -28.745 0.516 1.00 35.06 190 LYS A N 1
ATOM 1583 C CA . LYS A 1 190 ? -2.820 -29.815 0.966 1.00 35.06 190 LYS A CA 1
ATOM 1584 C C . LYS A 1 190 ? -3.707 -30.881 1.607 1.00 35.06 190 LYS A C 1
ATOM 1586 O O . LYS A 1 190 ? -4.372 -30.606 2.604 1.00 35.06 190 LYS A O 1
ATOM 1591 N N . LYS A 1 191 ? -3.748 -32.080 1.019 1.00 40.41 191 LYS A N 1
ATOM 1592 C CA . LYS A 1 191 ? -4.299 -33.258 1.694 1.00 40.41 191 LYS A CA 1
ATOM 1593 C C . LYS A 1 191 ? -3.562 -33.394 3.027 1.00 40.41 191 LYS A C 1
ATOM 1595 O O . LYS A 1 191 ? -2.334 -33.456 3.033 1.00 40.41 191 LYS A O 1
ATOM 1600 N N . LYS A 1 192 ? -4.304 -33.419 4.137 1.00 38.22 192 LYS A N 1
ATOM 1601 C CA . LYS A 1 192 ? -3.779 -33.904 5.415 1.00 38.22 192 LYS A CA 1
ATOM 1602 C C . LYS A 1 192 ? -3.326 -35.343 5.177 1.00 38.22 192 LYS A C 1
ATOM 1604 O O . LYS A 1 192 ? -4.148 -36.201 4.872 1.00 38.22 192 LYS A O 1
ATOM 1609 N N . THR A 1 193 ? -2.027 -35.585 5.255 1.00 44.59 193 THR A N 1
ATOM 1610 C CA . THR A 1 193 ? -1.492 -36.927 5.457 1.00 44.59 193 THR A CA 1
ATOM 1611 C C . THR A 1 193 ? -1.800 -37.301 6.898 1.00 44.59 193 THR A C 1
ATOM 1613 O O . THR A 1 193 ? -1.223 -36.727 7.821 1.00 44.59 193 THR A O 1
ATOM 1616 N N . THR A 1 194 ? -2.759 -38.198 7.094 1.00 41.28 194 THR A N 1
ATOM 1617 C CA . THR A 1 194 ? -2.957 -38.866 8.379 1.00 41.28 194 THR A CA 1
ATOM 1618 C C . THR A 1 194 ? -1.735 -39.759 8.622 1.00 41.28 194 THR A C 1
ATOM 1620 O O . THR A 1 194 ? -1.379 -40.515 7.711 1.00 41.28 194 THR A O 1
ATOM 1623 N N . PRO A 1 195 ? -1.053 -39.667 9.776 1.00 48.31 195 PRO A N 1
ATOM 1624 C CA . PRO A 1 195 ? -0.030 -40.641 10.124 1.00 48.31 195 PRO A CA 1
ATOM 1625 C C . PRO A 1 195 ? -0.695 -42.007 10.337 1.00 48.31 195 PRO A C 1
ATOM 1627 O O . PRO A 1 195 ? -1.820 -42.068 10.839 1.00 48.31 195 PRO A O 1
ATOM 1630 N N . LYS A 1 196 ? -0.016 -43.064 9.888 1.00 53.28 196 LYS A N 1
ATOM 1631 C CA . LYS A 1 196 ? -0.361 -44.454 10.201 1.00 53.28 196 LYS A CA 1
ATOM 1632 C C . LYS A 1 196 ? -0.009 -44.774 11.645 1.00 53.28 196 LYS A C 1
ATOM 1634 O O . LYS A 1 196 ? 1.010 -44.217 12.111 1.00 53.28 196 LYS A O 1
#